Protein AF-0000000084336405 (afdb_homodimer)

Structure (mmCIF, N/CA/C/O backbone):
data_AF-0000000084336405-model_v1
#
loop_
_entity.id
_entity.type
_entity.pdbx_description
1 polymer 'HTH marR-type domain-containing protein'
#
loop_
_atom_site.group_PDB
_atom_site.id
_atom_site.type_symbol
_atom_site.label_atom_id
_atom_site.label_alt_id
_atom_site.label_comp_id
_atom_site.label_asym_id
_atom_site.label_entity_id
_atom_site.label_seq_id
_atom_site.pdbx_PDB_ins_code
_atom_site.Cartn_x
_atom_site.Cartn_y
_atom_site.Cartn_z
_atom_site.occupancy
_atom_site.B_iso_or_equiv
_atom_site.auth_seq_id
_atom_site.auth_comp_id
_atom_site.auth_asym_id
_atom_site.auth_atom_id
_atom_site.pdbx_PDB_model_num
ATOM 1 N N . MET A 1 1 ? 0.542 21.5 -5.684 1 61.62 1 MET A N 1
ATOM 2 C CA . MET A 1 1 ? 0.373 20.094 -5.328 1 61.62 1 MET A CA 1
ATOM 3 C C . MET A 1 1 ? 1.704 19.469 -4.926 1 61.62 1 MET A C 1
ATOM 5 O O . MET A 1 1 ? 2.715 19.656 -5.605 1 61.62 1 MET A O 1
ATOM 9 N N . ASN A 1 2 ? 1.761 18.938 -3.621 1 84.56 2 ASN A N 1
ATOM 10 C CA . ASN A 1 2 ? 2.953 18.219 -3.191 1 84.56 2 ASN A CA 1
ATOM 11 C C . ASN A 1 2 ? 2.889 16.734 -3.592 1 84.56 2 ASN A C 1
ATOM 13 O O . ASN A 1 2 ? 2.117 15.969 -3.02 1 84.56 2 ASN A O 1
ATOM 17 N N . PHE A 1 3 ? 3.676 16.406 -4.645 1 84.88 3 PHE A N 1
ATOM 18 C CA . PHE A 1 3 ? 3.59 15.078 -5.254 1 84.88 3 PHE A CA 1
ATOM 19 C C . PHE A 1 3 ? 3.977 13.992 -4.254 1 84.88 3 PHE A C 1
ATOM 21 O O . PHE A 1 3 ? 3.41 12.898 -4.266 1 84.88 3 PHE A O 1
ATOM 28 N N . GLY A 1 4 ? 4.895 14.352 -3.4 1 87.19 4 GLY A N 1
ATOM 29 C CA . GLY A 1 4 ? 5.281 13.383 -2.389 1 87.19 4 GLY A CA 1
ATOM 30 C C . GLY A 1 4 ? 4.156 13.039 -1.432 1 87.19 4 GLY A C 1
ATOM 31 O O . GLY A 1 4 ? 3.945 11.867 -1.108 1 87.19 4 GLY A O 1
ATOM 32 N N . GLU A 1 5 ? 3.447 14.055 -1.074 1 88.25 5 GLU A N 1
ATOM 33 C CA . GLU A 1 5 ? 2.326 13.883 -0.157 1 88.25 5 GLU A CA 1
ATOM 34 C C . GLU A 1 5 ? 1.171 13.141 -0.828 1 88.25 5 GLU A C 1
ATOM 36 O O . GLU A 1 5 ? 0.612 12.203 -0.257 1 88.25 5 GLU A O 1
ATOM 41 N N . GLU A 1 6 ? 0.83 13.609 -1.986 1 91.38 6 GLU A N 1
ATOM 42 C CA . GLU A 1 6 ? -0.282 13 -2.709 1 91.38 6 GLU A CA 1
ATOM 43 C C . GLU A 1 6 ? 0.016 11.539 -3.055 1 91.38 6 GLU A C 1
ATOM 45 O O . GLU A 1 6 ? -0.859 10.68 -2.949 1 91.38 6 GLU A O 1
ATOM 50 N N . PHE A 1 7 ? 1.244 11.281 -3.5 1 94.12 7 PHE A N 1
ATOM 51 C CA . PHE A 1 7 ? 1.649 9.914 -3.814 1 94.12 7 PHE A CA 1
ATOM 52 C C . PHE A 1 7 ? 1.519 9.016 -2.592 1 94.12 7 PHE A C 1
ATOM 54 O O . PHE A 1 7 ? 0.964 7.918 -2.68 1 94.12 7 PHE A O 1
ATOM 61 N N . SER A 1 8 ? 1.994 9.5 -1.483 1 90.94 8 SER A N 1
ATOM 62 C CA . SER A 1 8 ? 1.918 8.75 -0.232 1 90.94 8 SER A CA 1
ATOM 63 C C . SER A 1 8 ? 0.48 8.359 0.091 1 90.94 8 SER A C 1
ATOM 65 O O . SER A 1 8 ? 0.202 7.199 0.396 1 90.94 8 SER A O 1
ATOM 67 N N . LEU A 1 9 ? -0.406 9.266 -0.051 1 91 9 LEU A N 1
ATOM 68 C CA . LEU A 1 9 ? -1.811 9.047 0.282 1 91 9 LEU A CA 1
ATOM 69 C C . LEU A 1 9 ? -2.465 8.094 -0.709 1 91 9 LEU A C 1
ATOM 71 O O . LEU A 1 9 ? -3.1 7.113 -0.307 1 91 9 LEU A O 1
ATOM 75 N N . GLN A 1 10 ? -2.262 8.305 -1.987 1 94.25 10 GLN A N 1
ATOM 76 C CA . GLN A 1 10 ? -2.98 7.547 -3.008 1 94.25 10 GLN A CA 1
ATOM 77 C C . GLN A 1 10 ? -2.492 6.102 -3.07 1 94.25 10 GLN A C 1
ATOM 79 O O . GLN A 1 10 ? -3.285 5.184 -3.281 1 94.25 10 GLN A O 1
ATOM 84 N N . VAL A 1 11 ? -1.2 5.902 -2.947 1 96 11 VAL A N 1
ATOM 85 C CA . VAL A 1 11 ? -0.667 4.543 -2.977 1 96 11 VAL A CA 1
ATOM 86 C C . VAL A 1 11 ? -1.158 3.77 -1.754 1 96 11 VAL A C 1
ATOM 88 O O . VAL A 1 11 ? -1.533 2.6 -1.861 1 96 11 VAL A O 1
ATOM 91 N N . MET A 1 12 ? -1.139 4.406 -0.608 1 93.06 12 MET A N 1
ATOM 92 C CA . MET A 1 12 ? -1.63 3.779 0.616 1 93.06 12 MET A CA 1
ATOM 93 C C . MET A 1 12 ? -3.104 3.408 0.484 1 93.06 12 MET A C 1
ATOM 95 O O . MET A 1 12 ? -3.492 2.279 0.792 1 93.06 12 MET A O 1
ATOM 99 N N . LEU A 1 13 ? -3.928 4.336 0.041 1 94.12 13 LEU A N 1
ATOM 100 C CA . LEU A 1 13 ? -5.363 4.105 -0.072 1 94.12 13 LEU A CA 1
ATOM 101 C C . LEU A 1 13 ? -5.664 3.027 -1.107 1 94.12 13 LEU A C 1
ATOM 103 O O . LEU A 1 13 ? -6.496 2.148 -0.872 1 94.12 13 LEU A O 1
ATOM 107 N N . ALA A 1 14 ? -4.98 3.074 -2.234 1 95.94 14 ALA A N 1
ATOM 108 C CA . ALA A 1 14 ? -5.184 2.076 -3.281 1 95.94 14 ALA A CA 1
ATOM 109 C C . ALA A 1 14 ? -4.785 0.685 -2.797 1 95.94 14 ALA A C 1
ATOM 111 O O . ALA A 1 14 ? -5.48 -0.297 -3.068 1 95.94 14 ALA A O 1
ATOM 112 N N . ASN A 1 15 ? -3.645 0.673 -2.139 1 94.25 15 ASN A N 1
ATOM 113 C CA . ASN A 1 15 ? -3.207 -0.606 -1.592 1 94.25 15 ASN A CA 1
ATOM 114 C C . ASN A 1 15 ? -4.219 -1.168 -0.599 1 94.25 15 ASN A C 1
ATOM 116 O O . ASN A 1 15 ? -4.574 -2.346 -0.667 1 94.25 15 ASN A O 1
ATOM 120 N N . LYS A 1 16 ? -4.719 -0.366 0.287 1 92.56 16 LYS A N 1
ATOM 121 C CA . LYS A 1 16 ? -5.68 -0.786 1.302 1 92.56 16 LYS A CA 1
ATOM 122 C C . LYS A 1 16 ? -6.98 -1.267 0.663 1 92.56 16 LYS A C 1
ATOM 124 O O . LYS A 1 16 ? -7.469 -2.352 0.98 1 92.56 16 LYS A O 1
ATOM 129 N N . SER A 1 17 ? -7.531 -0.472 -0.207 1 94 17 SER A N 1
ATOM 130 C CA . SER A 1 17 ? -8.805 -0.828 -0.831 1 94 17 SER A CA 1
ATOM 131 C C . SER A 1 17 ? -8.656 -2.07 -1.704 1 94 17 SER A C 1
ATOM 133 O O . SER A 1 17 ? -9.578 -2.887 -1.784 1 94 17 SER A O 1
ATOM 135 N N . TYR A 1 18 ? -7.543 -2.193 -2.4 1 92.94 18 TYR A N 1
ATOM 136 C CA . TYR A 1 18 ? -7.305 -3.375 -3.221 1 92.94 18 TYR A CA 1
ATOM 137 C C . TYR A 1 18 ? -7.227 -4.629 -2.359 1 92.94 18 TYR A C 1
ATOM 139 O O . TYR A 1 18 ? -7.773 -5.672 -2.719 1 92.94 18 TYR A O 1
ATOM 147 N N . HIS A 1 19 ? -6.539 -4.566 -1.252 1 88.38 19 HIS A N 1
ATOM 148 C CA . HIS A 1 19 ? -6.441 -5.699 -0.343 1 88.38 19 HIS A CA 1
ATOM 149 C C . HIS A 1 19 ? -7.816 -6.113 0.175 1 88.38 19 HIS A C 1
ATOM 151 O O . HIS A 1 19 ? -8.125 -7.305 0.244 1 88.38 19 HIS A O 1
ATOM 157 N N . GLN A 1 20 ? -8.602 -5.168 0.541 1 88.75 20 GLN A N 1
ATOM 158 C CA . GLN A 1 20 ? -9.961 -5.457 0.994 1 88.75 20 GLN A CA 1
ATOM 159 C C . GLN A 1 20 ? -10.773 -6.129 -0.107 1 88.75 20 GLN A C 1
ATOM 161 O O . GLN A 1 20 ? -11.539 -7.062 0.159 1 88.75 20 GLN A O 1
ATOM 166 N N . TYR A 1 21 ? -10.586 -5.629 -1.284 1 90.06 21 TYR A N 1
ATOM 167 C CA . TYR A 1 21 ? -11.234 -6.191 -2.459 1 90.06 21 TYR A CA 1
ATOM 168 C C . TYR A 1 21 ? -10.836 -7.648 -2.662 1 90.06 21 TYR A C 1
ATOM 170 O O . TYR A 1 21 ? -11.695 -8.516 -2.855 1 90.06 21 TYR A O 1
ATOM 178 N N . LEU A 1 22 ? -9.547 -7.906 -2.539 1 86.31 22 LEU A N 1
ATOM 179 C CA . LEU A 1 22 ? -9.055 -9.266 -2.727 1 86.31 22 LEU A CA 1
ATOM 180 C C . LEU A 1 22 ? -9.539 -10.18 -1.605 1 86.31 22 LEU A C 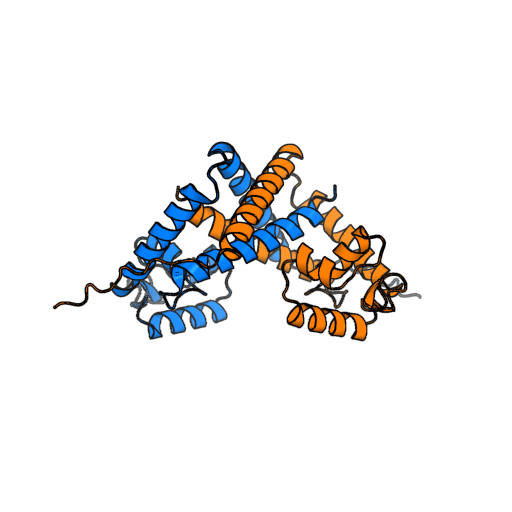1
ATOM 182 O O . LEU A 1 22 ? -9.898 -11.336 -1.852 1 86.31 22 LEU A O 1
ATOM 186 N N . TYR A 1 23 ? -9.508 -9.656 -0.46 1 82.19 23 TYR A N 1
ATOM 187 C CA . TYR A 1 23 ? -9.953 -10.422 0.693 1 82.19 23 TYR A CA 1
ATOM 188 C C . TYR A 1 23 ? -11.414 -10.836 0.539 1 82.19 23 TYR A C 1
ATOM 190 O O . TYR A 1 23 ? -11.789 -11.961 0.888 1 82.19 23 TYR A O 1
ATOM 198 N N . LYS A 1 24 ? -12.227 -10 0.092 1 81.38 24 LYS A N 1
ATOM 199 C CA . LYS A 1 24 ? -13.641 -10.289 -0.113 1 81.38 24 LYS A CA 1
ATOM 200 C C . LYS A 1 24 ? -13.836 -11.367 -1.171 1 81.38 24 LYS A C 1
ATOM 202 O O . LYS A 1 24 ? -14.664 -12.266 -1.004 1 81.38 24 LYS A O 1
ATOM 207 N N . PHE A 1 25 ? -13.07 -11.312 -2.164 1 77.06 25 PHE A N 1
ATOM 208 C CA . PHE A 1 25 ? -13.273 -12.211 -3.297 1 77.06 25 PHE A CA 1
ATOM 209 C C . PHE A 1 25 ? -12.562 -13.539 -3.07 1 77.06 25 PHE A C 1
ATOM 211 O O . PHE A 1 25 ? -12.977 -14.57 -3.607 1 77.06 25 PHE A O 1
ATOM 218 N N . LEU A 1 26 ? -11.438 -13.508 -2.193 1 74.94 26 LEU A N 1
ATOM 219 C CA . LEU A 1 26 ? -10.68 -14.734 -1.944 1 74.94 26 LEU A CA 1
ATOM 220 C C . LEU A 1 26 ? -11.125 -15.391 -0.644 1 74.94 26 LEU A C 1
ATOM 222 O O . LEU A 1 26 ? -10.547 -16.406 -0.225 1 74.94 26 LEU A O 1
ATOM 226 N N . GLU A 1 27 ? -11.992 -14.789 0.04 1 66.44 27 GLU A N 1
ATOM 227 C CA . GLU A 1 27 ? -12.445 -15.273 1.342 1 66.44 27 GLU A CA 1
ATOM 228 C C . GLU A 1 27 ? -12.539 -16.797 1.362 1 66.44 27 GLU A C 1
ATOM 230 O O . GLU A 1 27 ? -12.219 -17.438 2.369 1 66.44 27 GLU A O 1
ATOM 235 N N . GLN A 1 28 ? -12.773 -17.328 0.352 1 61.53 28 GLN A N 1
ATOM 236 C CA . GLN A 1 28 ? -12.938 -18.766 0.374 1 61.53 28 GLN A CA 1
ATOM 237 C C . GLN A 1 28 ? -11.594 -19.484 0.318 1 61.53 28 GLN A C 1
ATOM 239 O O . GLN A 1 28 ? -11.508 -20.688 0.552 1 61.53 28 GLN A O 1
ATOM 244 N N . ILE A 1 29 ? -10.57 -18.656 0.138 1 64.19 29 ILE A N 1
ATOM 245 C CA . ILE A 1 29 ? -9.25 -19.25 0.008 1 64.19 29 ILE A CA 1
ATOM 246 C C . ILE A 1 29 ? -8.352 -18.75 1.139 1 64.19 29 ILE A C 1
ATOM 248 O O . ILE A 1 29 ? -8.219 -17.547 1.351 1 64.19 29 ILE A O 1
ATOM 252 N N . ASP A 1 30 ? -8.102 -19.547 2.033 1 66.94 30 ASP A N 1
ATOM 253 C CA . ASP A 1 30 ? -7.363 -19.25 3.254 1 66.94 30 ASP A CA 1
ATOM 254 C C . ASP A 1 30 ? -5.93 -18.828 2.936 1 66.94 30 ASP A C 1
ATOM 256 O O . ASP A 1 30 ? -4.977 -19.484 3.361 1 66.94 30 ASP A O 1
ATOM 260 N N . VAL A 1 31 ? -5.66 -18.078 1.959 1 70.44 31 VAL A N 1
ATOM 261 C CA . VAL A 1 31 ? -4.301 -17.656 1.633 1 70.44 31 VAL A CA 1
ATOM 262 C C . VAL A 1 31 ? -4.273 -16.156 1.386 1 70.44 31 VAL A C 1
ATOM 264 O O . VAL A 1 31 ? -3.342 -15.633 0.763 1 70.44 31 VAL A O 1
ATOM 267 N N . GLN A 1 32 ? -5.141 -15.414 1.986 1 66.31 32 GLN A N 1
ATOM 268 C CA . GLN A 1 32 ? -5.332 -14.023 1.575 1 66.31 32 GLN A CA 1
ATOM 269 C C . GLN A 1 32 ? -4.125 -13.172 1.951 1 66.31 32 GLN A C 1
ATOM 271 O O . GLN A 1 32 ? -3.762 -12.242 1.222 1 66.31 32 GLN A O 1
ATOM 276 N N . HIS A 1 33 ? -3.344 -13.469 2.918 1 74.5 33 HIS A N 1
ATOM 277 C CA . HIS A 1 33 ? -2.264 -12.594 3.359 1 74.5 33 HIS A CA 1
ATOM 278 C C . HIS A 1 33 ? -0.983 -12.859 2.574 1 74.5 33 HIS A C 1
ATOM 280 O O . HIS A 1 33 ? -0.141 -11.969 2.434 1 74.5 33 HIS A O 1
ATOM 286 N N . HIS A 1 34 ? -0.953 -14 1.816 1 83.81 34 HIS A N 1
ATOM 287 C CA . HIS A 1 34 ? 0.314 -14.32 1.168 1 83.81 34 HIS A CA 1
ATOM 288 C C . HIS A 1 34 ? 0.091 -14.875 -0.234 1 83.81 34 HIS A C 1
ATOM 290 O O . HIS A 1 34 ? 0.876 -15.695 -0.713 1 83.81 34 HIS A O 1
ATOM 296 N N . TYR A 1 35 ? -0.93 -14.328 -0.816 1 86.62 35 TYR A N 1
ATOM 297 C CA . TYR A 1 35 ? -1.274 -14.828 -2.143 1 86.62 35 TYR A CA 1
ATOM 298 C C . TYR A 1 35 ? -0.209 -14.445 -3.162 1 86.62 35 TYR A C 1
ATOM 300 O O . TYR A 1 35 ? -0.061 -15.102 -4.195 1 86.62 35 TYR A O 1
ATOM 308 N N . GLN A 1 36 ? 0.525 -13.445 -2.893 1 89.44 36 GLN A N 1
ATOM 309 C CA . GLN A 1 36 ? 1.541 -12.969 -3.824 1 89.44 36 GLN A CA 1
ATOM 310 C C . GLN A 1 36 ? 2.623 -14.023 -4.047 1 89.44 36 GLN A C 1
ATOM 312 O O . GLN A 1 36 ? 3.178 -14.125 -5.145 1 89.44 36 GLN A O 1
ATOM 317 N N . ILE A 1 37 ? 2.863 -14.797 -3.008 1 92.19 37 ILE A N 1
ATOM 318 C CA . ILE A 1 37 ? 3.863 -15.852 -3.123 1 92.19 37 ILE A CA 1
ATOM 319 C C . ILE A 1 37 ? 3.402 -16.891 -4.148 1 92.19 37 ILE A C 1
ATOM 321 O O . ILE A 1 37 ? 4.184 -17.312 -5.004 1 92.19 37 ILE A O 1
ATOM 325 N N . ILE A 1 38 ? 2.158 -17.219 -4.047 1 91.44 38 ILE A N 1
ATOM 326 C CA . ILE A 1 38 ? 1.584 -18.203 -4.953 1 91.44 38 ILE A CA 1
ATOM 327 C C . ILE A 1 38 ? 1.603 -17.672 -6.383 1 91.44 38 ILE A C 1
ATOM 329 O O . ILE A 1 38 ? 1.969 -18.375 -7.316 1 91.44 38 ILE A O 1
ATOM 333 N N . LEU A 1 39 ? 1.257 -16.453 -6.531 1 90.12 39 LEU A N 1
ATOM 334 C CA . LEU A 1 39 ? 1.27 -15.82 -7.844 1 90.12 39 LEU A CA 1
ATOM 335 C C . LEU A 1 39 ? 2.682 -15.789 -8.422 1 90.12 39 LEU A C 1
ATOM 337 O O . LEU A 1 39 ? 2.885 -16.109 -9.594 1 90.12 39 LEU A O 1
ATOM 341 N N . LEU A 1 40 ? 3.609 -15.453 -7.641 1 91.69 40 LEU A N 1
ATOM 342 C CA . LEU A 1 40 ? 4.992 -15.367 -8.094 1 91.69 40 LEU A CA 1
ATOM 343 C C . LEU A 1 40 ? 5.52 -16.734 -8.5 1 91.69 40 LEU A C 1
ATOM 345 O O . LEU A 1 40 ? 6.188 -16.875 -9.531 1 91.69 40 LEU A O 1
ATOM 349 N N . LEU A 1 41 ? 5.203 -17.703 -7.727 1 94.06 41 LEU A N 1
ATOM 350 C CA . LEU A 1 41 ? 5.602 -19.062 -8.07 1 94.06 41 LEU A CA 1
ATOM 351 C C . LEU A 1 41 ? 5.016 -19.484 -9.414 1 94.06 41 LEU A C 1
ATOM 353 O O . LEU A 1 41 ? 5.699 -20.125 -10.219 1 94.06 41 LEU A O 1
ATOM 357 N N . THR A 1 42 ? 3.762 -19.125 -9.578 1 92.31 42 THR A N 1
ATOM 358 C CA . THR A 1 42 ? 3.111 -19.453 -10.844 1 92.31 42 THR A CA 1
ATOM 359 C C . THR A 1 42 ? 3.871 -18.828 -12.016 1 92.31 42 THR A C 1
ATOM 361 O O . THR A 1 42 ? 4.027 -19.469 -13.062 1 92.31 42 THR A O 1
ATOM 364 N N . ARG A 1 43 ? 4.41 -17.672 -11.852 1 88.62 43 ARG A N 1
ATOM 365 C CA . ARG A 1 43 ? 5.172 -16.984 -12.883 1 88.62 43 ARG A CA 1
ATOM 366 C C . ARG A 1 43 ? 6.496 -17.688 -13.156 1 88.62 43 ARG A C 1
ATOM 368 O O . ARG A 1 43 ? 7.039 -17.594 -14.258 1 88.62 43 ARG A O 1
ATOM 375 N N . PHE A 1 44 ? 6.957 -18.359 -12.172 1 91.56 44 PHE A N 1
ATOM 376 C CA . PHE A 1 44 ? 8.227 -19.062 -12.297 1 91.56 44 PHE A CA 1
ATOM 377 C C . PHE A 1 44 ? 8.008 -20.562 -12.516 1 91.56 44 PHE A C 1
ATOM 379 O O . PHE A 1 44 ? 8.75 -21.391 -11.992 1 91.56 44 PHE A O 1
ATOM 386 N N . ASN A 1 45 ? 6.926 -20.844 -13.148 1 91.81 45 ASN A N 1
ATOM 387 C CA . ASN A 1 45 ? 6.598 -22.203 -13.539 1 91.81 45 ASN A CA 1
ATOM 388 C C . ASN A 1 45 ? 6.418 -23.109 -12.32 1 91.81 45 ASN A C 1
ATOM 390 O O . ASN A 1 45 ? 6.84 -24.266 -12.336 1 91.81 45 ASN A O 1
ATOM 394 N N . GLY A 1 46 ? 6.027 -22.578 -11.281 1 94 46 GLY A N 1
ATOM 395 C CA . GLY A 1 46 ? 5.582 -23.344 -10.125 1 94 46 GLY A CA 1
ATOM 396 C C . GLY A 1 46 ? 6.684 -23.594 -9.117 1 94 46 GLY A C 1
ATOM 397 O O . GLY A 1 46 ? 6.477 -24.297 -8.125 1 94 46 GLY A O 1
ATOM 398 N N . LYS A 1 47 ? 7.867 -23.094 -9.344 1 93.56 47 LYS A N 1
ATOM 399 C CA . LYS A 1 47 ? 8.969 -23.344 -8.414 1 93.56 47 LYS A CA 1
ATOM 400 C C . LYS A 1 47 ? 9.922 -22.156 -8.359 1 93.56 47 LYS A C 1
ATOM 402 O O . LYS A 1 47 ? 10.18 -21.516 -9.375 1 93.56 47 LYS A O 1
ATOM 407 N N . ALA A 1 48 ? 10.359 -21.828 -7.156 1 94.31 48 ALA A N 1
ATOM 408 C CA . ALA A 1 48 ? 11.352 -20.766 -6.957 1 94.31 48 ALA A CA 1
ATOM 409 C C . ALA A 1 48 ? 12.109 -20.969 -5.645 1 94.31 48 ALA A C 1
ATOM 411 O O . ALA A 1 48 ? 11.625 -21.656 -4.742 1 94.31 48 ALA A O 1
ATOM 412 N N . THR A 1 49 ? 13.266 -20.406 -5.574 1 93.06 49 THR A N 1
ATOM 413 C CA . THR A 1 49 ? 14.008 -20.422 -4.32 1 93.06 49 THR A CA 1
ATOM 414 C C . THR A 1 49 ? 13.461 -19.375 -3.357 1 93.06 49 THR A C 1
ATOM 416 O O . THR A 1 49 ? 12.812 -18.406 -3.779 1 93.06 49 THR A O 1
ATOM 419 N N . GLN A 1 50 ? 13.672 -19.609 -2.113 1 93.44 50 GLN A N 1
ATOM 420 C CA . GLN A 1 50 ? 13.297 -18.609 -1.121 1 93.44 50 GLN A CA 1
ATOM 421 C C . GLN A 1 50 ? 13.961 -17.266 -1.406 1 93.44 50 GLN A C 1
ATOM 423 O O . GLN A 1 50 ? 13.352 -16.219 -1.229 1 93.44 50 GLN A O 1
ATOM 428 N N . LYS A 1 51 ? 15.164 -17.297 -1.899 1 92.75 51 LYS A N 1
ATOM 429 C CA . LYS A 1 51 ? 15.898 -16.078 -2.227 1 92.75 51 LYS A CA 1
ATOM 430 C C . LYS A 1 51 ? 15.188 -15.273 -3.314 1 92.75 51 LYS A C 1
ATOM 432 O O . LYS A 1 51 ? 15.031 -14.055 -3.191 1 92.75 51 LYS A O 1
ATOM 437 N N . MET A 1 52 ? 14.781 -15.93 -4.293 1 93 52 MET A N 1
ATOM 438 C CA . MET A 1 52 ? 14.07 -15.281 -5.391 1 93 52 MET A CA 1
ATOM 439 C C . MET A 1 52 ? 12.766 -14.656 -4.902 1 93 52 MET A C 1
ATOM 441 O O . MET A 1 52 ? 12.406 -13.555 -5.32 1 93 52 MET A O 1
ATOM 445 N N . LEU A 1 53 ? 12.062 -15.383 -4.055 1 94.69 53 LEU A N 1
ATOM 446 C CA . LEU A 1 53 ? 10.812 -14.875 -3.5 1 94.69 53 LEU A CA 1
ATOM 447 C C . LEU A 1 53 ? 11.062 -13.625 -2.662 1 94.69 53 LEU A C 1
ATOM 449 O O . LEU A 1 53 ? 10.352 -12.625 -2.795 1 94.69 53 LEU A O 1
ATOM 453 N N . CYS A 1 54 ? 12.109 -13.664 -1.861 1 94.12 54 CYS A N 1
ATOM 454 C CA . CYS A 1 54 ? 12.484 -12.531 -1.028 1 94.12 54 CYS A CA 1
ATOM 455 C C . CYS A 1 54 ? 12.789 -11.305 -1.884 1 94.12 54 CYS A C 1
ATOM 457 O O . CYS A 1 54 ? 12.273 -10.219 -1.625 1 94.12 54 CYS A O 1
ATOM 459 N N . GLU A 1 55 ? 13.555 -11.477 -2.918 1 91.44 55 GLU A N 1
ATOM 460 C CA . GLU A 1 55 ? 14.016 -10.383 -3.77 1 91.44 55 GLU A CA 1
ATOM 461 C C . GLU A 1 55 ? 12.852 -9.75 -4.535 1 91.44 55 GLU A C 1
ATOM 463 O O . GLU A 1 55 ? 12.789 -8.531 -4.672 1 91.44 55 GLU A O 1
ATOM 468 N N . ASN A 1 56 ? 11.938 -10.586 -4.996 1 91.44 56 ASN A N 1
ATOM 469 C CA . ASN A 1 56 ? 10.852 -10.094 -5.84 1 91.44 56 ASN A CA 1
ATOM 470 C C . ASN A 1 56 ? 9.75 -9.438 -5.008 1 91.44 56 ASN A C 1
ATOM 472 O O . ASN A 1 56 ? 9.031 -8.57 -5.5 1 91.44 56 ASN A O 1
ATOM 476 N N . LEU A 1 57 ? 9.609 -9.82 -3.748 1 92.44 57 LEU A N 1
ATOM 477 C CA . LEU A 1 57 ? 8.516 -9.305 -2.93 1 92.44 57 LEU A CA 1
ATOM 478 C C . LEU A 1 57 ? 9.031 -8.375 -1.84 1 92.44 57 LEU A C 1
ATOM 480 O O . LEU A 1 57 ? 8.25 -7.836 -1.056 1 92.44 57 LEU A O 1
ATOM 484 N N . SER A 1 58 ? 10.359 -8.18 -1.81 1 90.31 58 SER A N 1
ATOM 485 C CA . SER A 1 58 ? 11 -7.34 -0.809 1 90.31 58 SER A CA 1
ATOM 486 C C . SER A 1 58 ? 10.609 -7.754 0.604 1 90.31 58 SER A C 1
ATOM 488 O O . SER A 1 58 ? 10.195 -6.922 1.41 1 90.31 58 SER A O 1
ATOM 490 N N . ILE A 1 59 ? 10.727 -9.023 0.87 1 91.44 59 ILE A N 1
ATOM 491 C CA . ILE A 1 59 ? 10.469 -9.602 2.186 1 91.44 59 ILE A CA 1
ATOM 492 C C . ILE A 1 59 ? 11.766 -10.156 2.766 1 91.44 59 ILE A C 1
ATOM 494 O O . ILE A 1 59 ? 12.555 -10.789 2.053 1 91.44 59 ILE A O 1
ATOM 498 N N . GLU A 1 60 ? 11.969 -9.914 3.961 1 91.38 60 GLU A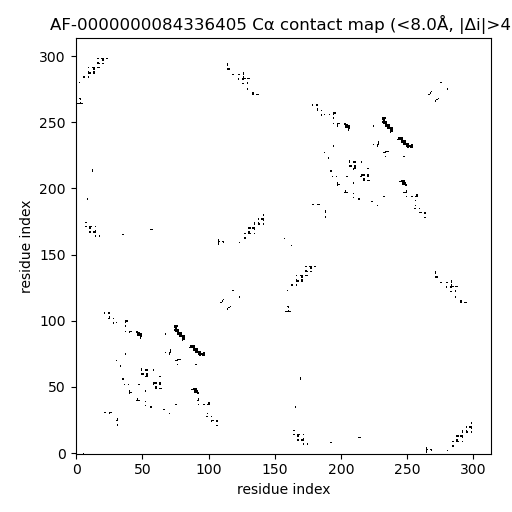 N 1
ATOM 499 C CA . GLU A 1 60 ? 13.148 -10.414 4.656 1 91.38 60 GLU A CA 1
ATOM 500 C C . GLU A 1 60 ? 13.125 -11.938 4.77 1 91.38 60 GLU A C 1
ATOM 502 O O . GLU A 1 60 ? 12.055 -12.531 4.938 1 91.38 60 GLU A O 1
ATOM 507 N N . LYS A 1 61 ? 14.273 -12.523 4.816 1 92.94 61 LYS A N 1
ATOM 508 C CA . LYS A 1 61 ? 14.438 -13.977 4.758 1 92.94 61 LYS A CA 1
ATOM 509 C C . LYS A 1 61 ? 13.68 -14.664 5.895 1 92.94 61 LYS A C 1
ATOM 511 O O . LYS A 1 61 ? 12.969 -15.641 5.672 1 92.94 61 LYS A O 1
ATOM 516 N N . SER A 1 62 ? 13.891 -14.133 7.094 1 92.56 62 SER A N 1
ATOM 517 C CA . SER A 1 62 ? 13.258 -14.758 8.25 1 92.56 62 SER A CA 1
ATOM 518 C C . SER A 1 62 ? 11.734 -14.703 8.133 1 92.56 62 SER A C 1
ATOM 520 O O . SER A 1 62 ? 11.047 -15.688 8.422 1 92.56 62 SER A O 1
ATOM 522 N N . ASN A 1 63 ? 11.172 -13.633 7.711 1 93.56 63 ASN A N 1
ATOM 523 C CA . ASN A 1 63 ? 9.734 -13.477 7.512 1 93.56 63 ASN A CA 1
ATOM 524 C C . ASN A 1 63 ? 9.227 -14.375 6.391 1 93.56 63 ASN A C 1
ATOM 526 O O . ASN A 1 63 ? 8.156 -14.977 6.508 1 93.56 63 ASN A O 1
ATOM 530 N N . MET A 1 64 ? 10.031 -14.438 5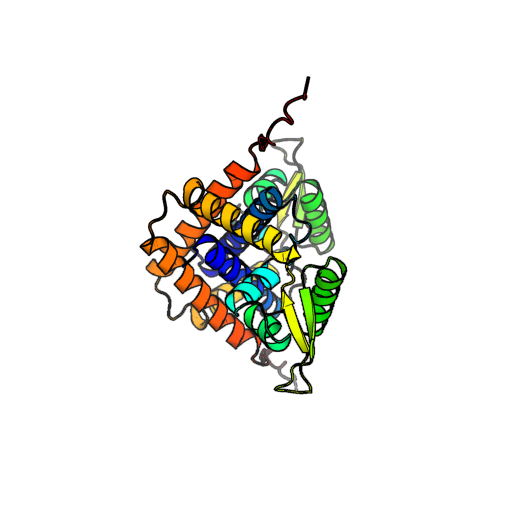.383 1 94.75 64 MET A N 1
ATOM 531 C CA . MET A 1 64 ? 9.664 -15.281 4.246 1 94.75 64 MET A CA 1
ATOM 532 C C . MET A 1 64 ? 9.555 -16.734 4.672 1 94.75 64 MET A C 1
ATOM 534 O O . MET A 1 64 ? 8.609 -17.438 4.289 1 94.75 64 MET A O 1
ATOM 538 N N . ALA A 1 65 ? 10.539 -17.203 5.484 1 94.75 65 ALA A N 1
ATOM 539 C CA . ALA A 1 65 ? 10.516 -18.578 5.965 1 94.75 65 ALA A CA 1
ATOM 540 C C . ALA A 1 65 ? 9.227 -18.875 6.719 1 94.75 65 ALA A C 1
ATOM 542 O O . ALA A 1 65 ? 8.609 -19.922 6.516 1 94.75 65 ALA A O 1
ATOM 543 N N . ALA A 1 66 ? 8.844 -17.922 7.523 1 94.75 66 ALA A N 1
ATOM 544 C CA . ALA A 1 66 ? 7.621 -18.078 8.305 1 94.75 66 ALA A CA 1
ATOM 545 C C . ALA A 1 66 ? 6.398 -18.156 7.391 1 94.75 66 ALA A C 1
ATOM 547 O O . ALA A 1 66 ? 5.484 -18.938 7.637 1 94.75 66 ALA A O 1
ATOM 548 N N . ILE A 1 67 ? 6.395 -17.359 6.422 1 94.31 67 ILE A N 1
ATOM 549 C CA . ILE A 1 67 ? 5.281 -17.328 5.48 1 94.31 67 ILE A CA 1
ATOM 550 C C . ILE A 1 67 ? 5.211 -18.641 4.707 1 94.31 67 ILE A C 1
ATOM 552 O O . ILE A 1 67 ? 4.137 -19.234 4.559 1 94.31 67 ILE A O 1
ATOM 556 N N . ILE A 1 68 ? 6.355 -19.109 4.258 1 94.56 68 ILE A N 1
ATOM 557 C CA . ILE A 1 68 ? 6.41 -20.359 3.516 1 94.56 68 ILE A CA 1
ATOM 558 C C . ILE A 1 68 ? 5.969 -21.516 4.418 1 94.56 68 ILE A C 1
ATOM 560 O O . ILE A 1 68 ? 5.234 -22.406 3.984 1 94.56 68 ILE A O 1
ATOM 564 N N . ASP A 1 69 ? 6.43 -21.5 5.688 1 94.94 69 ASP A N 1
ATOM 565 C CA . ASP A 1 69 ? 6 -22.5 6.656 1 94.94 69 ASP A CA 1
ATOM 566 C C . ASP A 1 69 ? 4.48 -22.547 6.773 1 94.94 69 ASP A C 1
ATOM 568 O O . ASP A 1 69 ? 3.879 -23.625 6.781 1 94.94 69 ASP A O 1
ATOM 572 N N . ALA A 1 70 ? 3.875 -21.406 6.777 1 93.62 70 ALA A N 1
ATOM 573 C CA . ALA A 1 70 ? 2.424 -21.297 6.914 1 93.62 70 ALA A CA 1
ATOM 574 C C . ALA A 1 70 ? 1.717 -21.844 5.676 1 93.62 70 ALA A C 1
ATOM 576 O O . ALA A 1 70 ? 0.724 -22.562 5.789 1 93.62 70 ALA A O 1
ATOM 577 N N . LEU A 1 71 ? 2.209 -21.547 4.512 1 93.69 71 LEU A N 1
ATOM 578 C CA . LEU A 1 71 ? 1.619 -22 3.262 1 93.69 71 LEU A CA 1
ATOM 579 C C . LEU A 1 71 ? 1.792 -23.516 3.104 1 93.69 71 LEU A C 1
ATOM 581 O O . LEU A 1 71 ? 0.912 -24.188 2.566 1 93.69 71 LEU A O 1
ATOM 585 N N . GLU A 1 72 ? 2.938 -23.969 3.553 1 94.88 72 GLU A N 1
ATOM 586 C CA . GLU A 1 72 ? 3.199 -25.391 3.518 1 94.88 72 GLU A CA 1
ATOM 587 C C . GLU A 1 72 ? 2.266 -26.156 4.461 1 94.88 72 GLU A C 1
ATOM 589 O O . GLU A 1 72 ? 1.727 -27.203 4.102 1 94.88 72 GLU A O 1
ATOM 594 N N . ALA A 1 73 ? 2.111 -25.609 5.629 1 94.31 73 ALA A N 1
ATOM 595 C CA . ALA A 1 73 ? 1.205 -26.203 6.609 1 94.31 73 ALA A CA 1
ATOM 596 C C . ALA A 1 73 ? -0.218 -26.281 6.062 1 94.31 73 ALA A C 1
ATOM 598 O O . ALA A 1 73 ? -0.953 -27.234 6.359 1 94.31 73 ALA A O 1
ATOM 599 N N . LYS A 1 74 ? -0.586 -25.344 5.195 1 92 74 LYS A N 1
ATOM 600 C CA . LYS A 1 74 ? -1.925 -25.297 4.613 1 92 74 LYS A CA 1
ATOM 601 C C . LYS A 1 74 ? -1.998 -26.125 3.334 1 92 74 LYS A C 1
ATOM 603 O O . LYS A 1 74 ? -3.072 -26.281 2.75 1 92 74 LYS A O 1
ATOM 608 N N . GLY A 1 75 ? -0.831 -26.594 2.834 1 93.62 75 GLY A N 1
ATOM 609 C CA . GLY A 1 75 ? -0.781 -27.547 1.732 1 93.62 75 GLY A CA 1
ATOM 610 C C . GLY A 1 75 ? -0.688 -26.875 0.374 1 93.62 75 GLY A C 1
ATOM 611 O O . GLY A 1 75 ? -0.892 -27.516 -0.657 1 93.62 75 GLY A O 1
ATOM 612 N N . TYR A 1 76 ? -0.366 -25.562 0.335 1 93.88 76 TYR A N 1
ATOM 613 C CA . TYR A 1 76 ? -0.346 -24.844 -0.932 1 93.88 76 TYR A CA 1
ATOM 614 C C . TYR A 1 76 ? 1.021 -24.938 -1.597 1 93.88 76 TYR A C 1
ATOM 616 O O . TYR A 1 76 ? 1.14 -24.781 -2.814 1 93.88 76 TYR A O 1
ATOM 624 N N . VAL A 1 77 ? 2.045 -25.156 -0.745 1 95.88 77 VAL A N 1
ATOM 625 C CA . VAL A 1 77 ? 3.398 -25.297 -1.275 1 95.88 77 VAL A CA 1
ATOM 626 C C . VAL A 1 77 ? 4.125 -26.438 -0.562 1 95.88 77 VAL A C 1
ATOM 628 O O . VAL A 1 77 ? 3.668 -26.906 0.479 1 95.88 77 VAL A O 1
ATOM 631 N N . THR A 1 78 ? 5.188 -26.906 -1.146 1 96 78 THR A N 1
ATOM 632 C CA . THR A 1 78 ? 6.129 -27.844 -0.542 1 96 78 THR A CA 1
ATOM 633 C C . THR A 1 78 ? 7.566 -27.438 -0.842 1 96 78 THR A C 1
ATOM 635 O O . THR A 1 78 ? 7.812 -26.594 -1.702 1 96 78 THR A O 1
ATOM 638 N N . ARG A 1 79 ? 8.43 -27.938 -0.014 1 94 79 ARG A N 1
ATOM 639 C CA . ARG A 1 79 ? 9.844 -27.672 -0.236 1 94 79 ARG A CA 1
ATOM 640 C C . ARG A 1 79 ? 10.539 -28.891 -0.837 1 94 79 ARG A C 1
ATOM 642 O O . ARG A 1 79 ? 10.266 -30.031 -0.441 1 94 79 ARG A O 1
ATOM 649 N N . GLU A 1 80 ? 11.258 -28.641 -1.838 1 89.94 80 GLU A N 1
ATOM 650 C CA . GLU A 1 80 ? 12.031 -29.703 -2.473 1 89.94 80 GLU A CA 1
ATOM 651 C C . GLU A 1 80 ? 13.516 -29.359 -2.502 1 89.94 80 GLU A C 1
ATOM 653 O O . GLU A 1 80 ? 13.891 -28.188 -2.486 1 89.94 80 GLU A O 1
ATOM 658 N N . VAL A 1 81 ? 14.328 -30.438 -2.391 1 79.75 81 VAL A N 1
ATOM 659 C CA . VAL A 1 81 ? 15.773 -30.25 -2.482 1 79.75 81 VAL A CA 1
ATOM 660 C C . VAL A 1 81 ? 16.141 -29.797 -3.889 1 79.75 81 VAL A C 1
ATOM 662 O O . VAL A 1 81 ? 15.586 -30.281 -4.875 1 79.75 81 VAL A O 1
ATOM 665 N N . ASN A 1 82 ? 16.797 -28.641 -3.943 1 67.12 82 ASN A N 1
ATOM 666 C CA . ASN A 1 82 ? 17.297 -28.156 -5.227 1 67.12 82 ASN A CA 1
ATOM 667 C C . ASN A 1 82 ? 18.5 -28.984 -5.695 1 67.12 82 ASN A C 1
ATOM 669 O O . ASN A 1 82 ? 19.578 -28.891 -5.113 1 67.12 82 ASN A O 1
ATOM 673 N N . TYR A 1 83 ? 18.312 -29.859 -6.578 1 66.44 83 TYR A N 1
ATOM 674 C CA . TYR A 1 83 ? 19.375 -30.75 -7.016 1 66.44 83 TYR A CA 1
ATOM 675 C C . TYR A 1 83 ? 20.484 -29.969 -7.707 1 66.44 83 TYR A C 1
ATOM 677 O O . TYR A 1 83 ? 21.641 -30.391 -7.703 1 66.44 83 TYR A O 1
ATOM 685 N N . LYS A 1 84 ? 20.094 -28.906 -8.266 1 65.38 84 LYS A N 1
ATOM 686 C CA . LYS A 1 84 ? 21.109 -28.094 -8.93 1 65.38 84 LYS A CA 1
ATOM 687 C C . LYS A 1 84 ? 21.938 -27.312 -7.906 1 65.38 84 LYS A C 1
ATOM 689 O O . LYS A 1 84 ? 23.078 -26.922 -8.188 1 65.38 84 LYS A O 1
ATOM 694 N N . ASP A 1 85 ? 21.453 -26.906 -6.934 1 61.03 85 ASP A N 1
ATOM 695 C CA . ASP A 1 85 ? 22.125 -26.266 -5.809 1 61.03 85 ASP A CA 1
ATOM 696 C C . ASP A 1 85 ? 21.734 -26.922 -4.488 1 61.03 85 ASP A C 1
ATOM 698 O O . ASP A 1 85 ? 20.703 -26.594 -3.908 1 61.03 85 ASP A O 1
ATOM 702 N N . ARG A 1 86 ? 22.516 -27.938 -4.148 1 57.31 86 ARG A N 1
ATOM 703 C CA . ARG A 1 86 ? 22.219 -28.797 -3 1 57.31 86 ARG A CA 1
ATOM 704 C C . ARG A 1 86 ? 21.875 -27.969 -1.771 1 57.31 86 ARG A C 1
ATOM 706 O O . ARG A 1 86 ? 21.297 -28.484 -0.81 1 57.31 86 ARG A O 1
ATOM 713 N N . ARG A 1 87 ? 22.312 -26.75 -1.798 1 55.75 87 ARG A N 1
ATOM 714 C CA . ARG A 1 87 ? 22.125 -25.938 -0.601 1 55.75 87 ARG A CA 1
ATOM 715 C C . ARG A 1 87 ? 20.812 -25.172 -0.668 1 55.75 87 ARG A C 1
ATOM 717 O O . ARG A 1 87 ? 20.344 -24.609 0.338 1 55.75 87 ARG A O 1
ATOM 724 N N . GLY A 1 88 ? 20.125 -25.25 -1.801 1 68.25 88 GLY A N 1
ATOM 725 C CA . GLY A 1 88 ? 18.953 -24.391 -1.836 1 68.25 88 GLY A CA 1
ATOM 726 C C . GLY A 1 88 ? 17.656 -25.156 -1.872 1 68.25 88 GLY A C 1
ATOM 727 O O . GLY A 1 88 ? 17.625 -26.312 -2.307 1 68.25 88 GLY A O 1
ATOM 728 N N . LYS A 1 89 ? 16.734 -24.875 -0.988 1 85.38 89 LYS A N 1
ATOM 729 C CA . LYS A 1 89 ? 15.406 -25.453 -1.047 1 85.38 89 LYS A CA 1
ATOM 730 C C . LYS A 1 89 ? 14.508 -24.703 -2.02 1 85.38 89 LYS A C 1
ATOM 732 O O . LYS A 1 89 ? 14.633 -23.484 -2.162 1 85.38 89 LYS A O 1
ATOM 737 N N . LEU A 1 90 ? 13.891 -25.531 -2.885 1 92.88 90 LEU A N 1
ATOM 738 C CA . LEU A 1 90 ? 12.906 -24.969 -3.799 1 92.88 90 LEU A CA 1
ATOM 739 C C . LEU A 1 90 ? 11.516 -25 -3.18 1 92.88 90 LEU A C 1
ATOM 741 O O . LEU A 1 90 ? 11.117 -26 -2.57 1 92.88 90 LEU A O 1
ATOM 745 N N . VAL A 1 91 ? 10.859 -23.906 -3.27 1 96.19 91 VAL A N 1
ATOM 746 C CA . VAL A 1 91 ? 9.438 -23.844 -2.924 1 96.19 91 VAL A CA 1
ATOM 747 C C . VAL A 1 91 ? 8.594 -24.172 -4.148 1 96.19 91 VAL A C 1
ATOM 749 O O . VAL A 1 91 ? 8.766 -23.578 -5.215 1 96.19 91 VAL A O 1
ATOM 752 N N . VAL A 1 92 ? 7.754 -25.203 -4.027 1 96.25 92 VAL A N 1
ATOM 753 C CA . VAL A 1 92 ? 7.023 -25.719 -5.176 1 96.25 92 VAL A CA 1
ATOM 754 C C . VAL A 1 92 ? 5.523 -25.688 -4.895 1 96.25 92 VAL A C 1
ATOM 756 O O . VAL A 1 92 ? 5.082 -26.016 -3.795 1 96.25 92 VAL A O 1
ATOM 759 N N . LEU A 1 93 ? 4.801 -25.297 -5.953 1 96.31 93 LEU A N 1
ATOM 760 C CA . LEU A 1 93 ? 3.35 -25.312 -5.832 1 96.31 93 LEU A CA 1
ATOM 761 C C . LEU A 1 93 ? 2.826 -26.75 -5.789 1 96.31 93 LEU A C 1
ATOM 763 O O . LEU A 1 93 ? 3.314 -27.609 -6.516 1 96.31 93 LEU A O 1
ATOM 767 N N . THR A 1 94 ? 1.801 -26.938 -4.97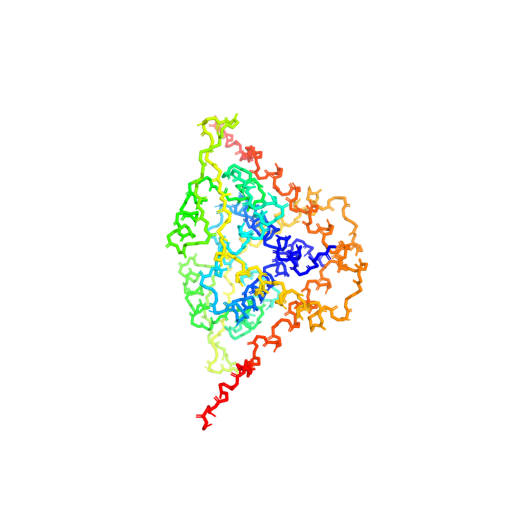7 1 96.19 94 THR A N 1
ATOM 768 C CA . THR A 1 94 ? 1.092 -28.203 -4.965 1 96.19 94 THR A CA 1
ATOM 769 C C . THR A 1 94 ? -0.157 -28.141 -5.84 1 96.19 94 THR A C 1
ATOM 771 O O . THR A 1 94 ? -0.575 -27.047 -6.25 1 96.19 94 THR A O 1
ATOM 774 N N . PRO A 1 95 ? -0.795 -29.297 -6.125 1 95.31 95 PRO A N 1
ATOM 775 C CA . PRO A 1 95 ? -2.053 -29.281 -6.879 1 95.31 95 PRO A CA 1
ATOM 776 C C . PRO A 1 95 ? -3.158 -28.5 -6.172 1 95.31 95 PRO A C 1
ATOM 778 O O . PRO A 1 95 ? -4.031 -27.938 -6.828 1 95.31 95 PRO A O 1
ATOM 781 N N . LYS A 1 96 ? -3.037 -28.375 -4.875 1 92.75 96 LYS A N 1
ATOM 782 C CA . LYS A 1 96 ? -4.031 -27.641 -4.098 1 92.75 96 LYS A CA 1
ATOM 783 C C . LYS A 1 96 ? -3.996 -26.141 -4.43 1 92.75 96 LYS A C 1
ATOM 785 O O . LYS A 1 96 ? -5.016 -25.453 -4.336 1 92.75 96 LYS A O 1
ATOM 790 N N . ALA A 1 97 ? -2.859 -25.703 -4.848 1 92.31 97 ALA A N 1
ATOM 791 C CA . ALA A 1 97 ? -2.68 -24.281 -5.129 1 92.31 97 ALA A CA 1
ATOM 792 C C . ALA A 1 97 ? -3.459 -23.859 -6.371 1 92.31 97 ALA A C 1
ATOM 794 O O . ALA A 1 97 ? -3.688 -22.672 -6.598 1 92.31 97 ALA A O 1
ATOM 795 N N . ALA A 1 98 ? -3.869 -24.844 -7.152 1 90.69 98 ALA A N 1
ATOM 796 C CA . ALA A 1 98 ? -4.609 -24.547 -8.375 1 90.69 98 ALA A CA 1
ATOM 797 C C . ALA A 1 98 ? -5.918 -23.828 -8.07 1 90.69 98 ALA A C 1
ATOM 799 O O . ALA A 1 98 ? -6.355 -22.969 -8.828 1 90.69 98 ALA A O 1
ATOM 800 N N . GLU A 1 99 ? -6.512 -24.156 -6.969 1 86.88 99 GLU A N 1
ATOM 801 C CA . GLU A 1 99 ? -7.758 -23.516 -6.574 1 86.88 99 GLU A CA 1
ATOM 802 C C . GLU A 1 99 ? -7.535 -22.031 -6.285 1 86.88 99 GLU A C 1
ATOM 804 O O . GLU A 1 99 ? -8.375 -21.188 -6.617 1 86.88 99 GLU A O 1
ATOM 809 N N . VAL A 1 100 ? -6.43 -21.766 -5.68 1 87 100 VAL A N 1
ATOM 810 C CA . VAL A 1 100 ? -6.082 -20.391 -5.363 1 87 100 VAL A CA 1
ATOM 811 C C . VAL A 1 100 ? -5.801 -19.609 -6.648 1 87 100 VAL A C 1
ATOM 813 O O . VAL A 1 100 ? -6.266 -18.484 -6.816 1 87 100 VAL A O 1
ATOM 816 N N . ILE A 1 101 ? -5.125 -20.25 -7.52 1 89.56 101 ILE A N 1
ATOM 817 C CA . ILE A 1 101 ? -4.734 -19.625 -8.773 1 89.56 101 ILE A CA 1
ATOM 818 C C . ILE A 1 101 ? -5.98 -19.312 -9.602 1 89.56 101 ILE A C 1
ATOM 820 O O . ILE A 1 101 ? -6.105 -18.219 -10.156 1 89.56 101 ILE A O 1
ATOM 824 N N . ASP A 1 102 ? -6.875 -20.234 -9.617 1 89.38 102 ASP A N 1
ATOM 825 C CA . ASP A 1 102 ? -8.125 -20.031 -10.344 1 89.38 102 ASP A CA 1
ATOM 826 C C . ASP A 1 102 ? -8.938 -18.891 -9.75 1 89.38 102 ASP A C 1
ATOM 828 O O . ASP A 1 102 ? -9.5 -18.078 -10.477 1 89.38 102 ASP A O 1
ATOM 832 N N . GLY A 1 103 ? -8.984 -18.875 -8.43 1 87.56 103 GLY A N 1
ATOM 833 C CA . GLY A 1 103 ? -9.672 -17.781 -7.75 1 87.56 103 GLY A CA 1
ATOM 834 C C . GLY A 1 103 ? -9.055 -16.422 -8.031 1 87.56 103 GLY A C 1
ATOM 835 O O . GLY A 1 103 ? -9.766 -15.453 -8.25 1 87.56 103 GLY A O 1
ATOM 836 N N . LEU A 1 104 ? -7.758 -16.391 -8.07 1 88.06 104 LEU A N 1
ATOM 837 C CA . LEU A 1 104 ? -7.047 -15.141 -8.352 1 88.06 104 LEU A CA 1
ATOM 838 C C . LEU A 1 104 ? -7.293 -14.68 -9.781 1 88.06 104 LEU A C 1
ATOM 840 O O . LEU A 1 104 ? -7.527 -13.492 -10.023 1 88.06 104 LEU A O 1
ATOM 844 N N . GLU A 1 105 ? -7.254 -15.586 -10.672 1 88.75 105 GLU A N 1
ATOM 845 C CA . GLU A 1 105 ? -7.496 -15.258 -12.07 1 88.75 105 GLU A CA 1
ATOM 846 C C . GLU A 1 105 ? -8.898 -14.68 -12.273 1 88.75 105 GLU A C 1
ATOM 848 O O . GLU A 1 105 ? -9.078 -13.695 -12.992 1 88.75 105 GLU A O 1
ATOM 853 N N . THR A 1 106 ? -9.836 -15.305 -11.633 1 89.88 106 THR A N 1
ATOM 854 C CA . THR A 1 106 ? -11.211 -14.812 -11.695 1 89.88 106 THR A CA 1
ATOM 855 C C . THR A 1 106 ? -11.312 -13.414 -11.094 1 89.88 106 THR A C 1
ATOM 857 O O . THR A 1 106 ? -12.008 -12.555 -11.641 1 89.88 106 THR A O 1
ATOM 860 N N . THR A 1 107 ? -10.625 -13.25 -10 1 89.5 107 THR A N 1
ATOM 861 C CA . THR A 1 107 ? -10.633 -11.961 -9.32 1 89.5 107 THR A CA 1
ATOM 862 C C . THR A 1 107 ? -10.016 -10.883 -10.203 1 89.5 107 THR A C 1
ATOM 864 O O . THR A 1 107 ? -10.531 -9.766 -10.289 1 89.5 107 THR A O 1
ATOM 867 N N . PHE A 1 108 ? -8.906 -11.203 -10.891 1 89.81 108 PHE A N 1
ATOM 868 C CA . PHE A 1 108 ? -8.234 -10.242 -11.758 1 89.81 108 PHE A CA 1
ATOM 869 C C . PHE A 1 108 ? -9.086 -9.914 -12.977 1 89.81 108 PHE A C 1
ATOM 871 O O . PHE A 1 108 ? -9.109 -8.766 -13.43 1 89.81 108 PHE A O 1
ATOM 878 N N . GLU A 1 109 ? -9.789 -10.891 -13.484 1 90.81 109 GLU A N 1
ATOM 879 C CA . GLU A 1 109 ? -10.719 -10.641 -14.578 1 90.81 109 GLU A CA 1
ATOM 880 C C . GLU A 1 109 ? -11.836 -9.695 -14.141 1 90.81 109 GLU A C 1
ATOM 882 O O . GLU A 1 109 ? -12.203 -8.773 -14.875 1 90.81 109 GLU A O 1
ATOM 887 N N . HIS A 1 110 ? -12.352 -9.977 -12.953 1 92.56 110 HIS A N 1
ATOM 888 C CA . HIS A 1 110 ? -13.367 -9.102 -12.391 1 92.56 110 HIS A CA 1
ATOM 889 C C . HIS A 1 110 ? -12.844 -7.676 -12.227 1 92.56 110 HIS A C 1
ATOM 891 O O . HIS A 1 110 ? -13.547 -6.711 -12.523 1 92.56 110 HIS A O 1
ATOM 897 N N . PHE A 1 111 ? -11.641 -7.547 -11.758 1 93.69 111 PHE A N 1
ATOM 898 C CA . PHE A 1 111 ? -10.984 -6.258 -11.57 1 93.69 111 PHE A CA 1
ATOM 899 C C . PHE A 1 111 ? -10.906 -5.492 -12.883 1 93.69 111 PHE A C 1
ATOM 901 O O . PHE A 1 111 ? -11.25 -4.309 -12.945 1 93.69 111 PHE A O 1
ATOM 908 N N . GLU A 1 112 ? -10.461 -6.133 -13.906 1 91.69 112 GLU A N 1
ATOM 909 C CA . GLU A 1 112 ? -10.32 -5.504 -15.219 1 91.69 112 GLU A CA 1
ATOM 910 C C . GLU A 1 112 ? -11.672 -5.062 -15.766 1 91.69 112 GLU A C 1
ATOM 912 O O . GLU A 1 112 ? -11.789 -3.979 -16.344 1 91.69 112 GLU A O 1
ATOM 917 N N . THR A 1 113 ? -12.672 -5.809 -15.539 1 92.31 113 THR A N 1
ATOM 918 C CA . THR A 1 113 ? -13.984 -5.562 -16.125 1 92.31 113 THR A CA 1
ATOM 919 C C . THR A 1 113 ? -14.75 -4.516 -15.328 1 92.31 113 THR A C 1
ATOM 921 O O . THR A 1 113 ? -15.414 -3.654 -15.898 1 92.31 113 THR A O 1
ATOM 924 N N . ASN A 1 114 ? -14.539 -4.5 -13.977 1 92.88 114 ASN A N 1
ATOM 925 C CA . ASN A 1 114 ? -15.453 -3.729 -13.148 1 92.88 114 ASN A CA 1
ATOM 926 C C . ASN A 1 114 ? -14.75 -2.543 -12.484 1 92.88 114 ASN A C 1
ATOM 928 O O . ASN A 1 114 ? -15.406 -1.588 -12.062 1 92.88 114 ASN A O 1
ATOM 932 N N . ILE A 1 115 ? -13.469 -2.648 -12.391 1 94.62 115 ILE A N 1
ATOM 933 C CA . ILE A 1 115 ? -12.773 -1.623 -11.617 1 94.62 115 ILE A CA 1
ATOM 934 C C . ILE A 1 115 ? -12.039 -0.677 -12.57 1 94.62 115 ILE A C 1
ATOM 936 O O . ILE A 1 115 ? -11.984 0.532 -12.328 1 94.62 115 ILE A O 1
ATOM 940 N N . THR A 1 116 ? -11.477 -1.206 -13.672 1 95.5 116 THR A N 1
ATOM 941 C CA . THR A 1 116 ? -10.594 -0.388 -14.5 1 95.5 116 THR A CA 1
ATOM 942 C C . THR A 1 116 ? -11.25 -0.084 -15.844 1 95.5 116 THR A C 1
ATOM 944 O O . THR A 1 116 ? -10.562 0.27 -16.797 1 95.5 116 THR A O 1
ATOM 947 N N . HIS A 1 117 ? -12.547 -0.216 -15.93 1 91.44 117 HIS A N 1
ATOM 948 C CA . HIS A 1 117 ? -13.273 -0.08 -17.188 1 91.44 117 HIS A CA 1
ATOM 949 C C . HIS A 1 117 ? -13.109 1.322 -17.766 1 91.44 117 HIS A C 1
ATOM 951 O O . HIS A 1 117 ? -13.188 1.509 -18.984 1 91.44 117 HIS A O 1
ATOM 957 N N . GLU A 1 118 ? -12.82 2.314 -16.984 1 94.31 118 GLU A N 1
ATOM 958 C CA . GLU A 1 118 ? -12.68 3.689 -17.453 1 94.31 118 GLU A CA 1
ATOM 959 C C . GLU A 1 118 ? -11.211 4.062 -17.641 1 94.31 118 GLU A C 1
ATOM 961 O O . GLU A 1 118 ? -10.891 5.219 -17.906 1 94.31 118 GLU A O 1
ATOM 966 N N . ILE A 1 119 ? -10.336 3.193 -17.438 1 96.38 119 ILE A N 1
ATOM 967 C CA . ILE A 1 119 ? -8.898 3.402 -17.562 1 96.38 119 ILE A CA 1
ATOM 968 C C . ILE A 1 119 ? -8.383 2.684 -18.812 1 96.38 119 ILE A C 1
ATOM 970 O O . ILE A 1 119 ? -8.57 1.473 -18.953 1 96.38 119 ILE A O 1
ATOM 974 N N . THR A 1 120 ? -7.762 3.385 -19.703 1 95.44 120 THR A N 1
ATOM 975 C CA . THR A 1 120 ? -7.23 2.773 -20.922 1 95.44 120 THR A CA 1
ATOM 976 C C . THR A 1 120 ? -5.988 1.942 -20.609 1 95.44 120 THR A C 1
ATOM 978 O O . THR A 1 120 ? -5.367 2.113 -19.547 1 95.44 120 THR A O 1
ATOM 981 N N . TRP A 1 121 ? -5.68 1.068 -21.547 1 93.75 121 TRP A N 1
ATOM 982 C CA . TRP A 1 121 ? -4.473 0.256 -21.406 1 93.75 121 TRP A CA 1
ATOM 983 C C . TRP A 1 121 ? -3.236 1.137 -21.281 1 93.75 121 TRP A C 1
ATOM 985 O O . TRP A 1 121 ? -2.344 0.849 -20.469 1 93.75 121 TRP A O 1
ATOM 995 N N . GLN A 1 122 ? -3.238 2.193 -21.984 1 95.5 122 GLN A N 1
ATOM 996 C CA . GLN A 1 122 ? -2.098 3.102 -21.969 1 95.5 122 GLN A CA 1
ATOM 997 C C . GLN A 1 122 ? -1.983 3.822 -20.641 1 95.5 122 GLN A C 1
ATOM 999 O O . GLN A 1 122 ? -0.881 3.996 -20.109 1 95.5 122 GLN A O 1
ATOM 1004 N N . GLU A 1 123 ? -3.094 4.262 -20.094 1 96.38 123 GLU A N 1
ATOM 1005 C CA . GLU A 1 123 ? -3.105 4.918 -18.781 1 96.38 123 GLU A CA 1
ATOM 1006 C C . GLU A 1 123 ? -2.592 3.982 -17.688 1 96.38 123 GLU A C 1
ATOM 1008 O O . GLU A 1 123 ? -1.785 4.387 -16.844 1 96.38 123 GLU A O 1
ATOM 1013 N N . MET A 1 124 ? -3.037 2.773 -17.781 1 96.19 124 MET A N 1
ATOM 1014 C CA . MET A 1 124 ? -2.605 1.786 -16.797 1 96.19 124 MET A CA 1
ATOM 1015 C C . MET A 1 124 ? -1.12 1.478 -16.953 1 96.19 124 MET A C 1
ATOM 1017 O O . MET A 1 124 ? -0.387 1.429 -15.961 1 96.19 124 MET A O 1
ATOM 1021 N N . TYR A 1 125 ? -0.729 1.26 -18.156 1 95.75 125 TYR A N 1
ATOM 1022 C CA . TYR A 1 125 ? 0.676 0.978 -18.438 1 95.75 125 TYR A CA 1
ATOM 1023 C C . TYR A 1 125 ? 1.57 2.088 -17.891 1 95.75 125 TYR A C 1
ATOM 1025 O O . TYR A 1 125 ? 2.582 1.817 -17.234 1 95.75 125 TYR A O 1
ATOM 1033 N N . ASN A 1 126 ? 1.214 3.328 -18.125 1 96.56 126 ASN A N 1
ATOM 1034 C CA . ASN A 1 126 ? 1.982 4.473 -17.641 1 96.56 126 ASN A CA 1
ATOM 1035 C C . ASN A 1 126 ? 1.984 4.551 -16.125 1 96.56 126 ASN A C 1
ATOM 1037 O O . ASN A 1 126 ? 3.004 4.883 -15.508 1 96.56 126 ASN A O 1
ATOM 1041 N N . CYS A 1 127 ? 0.843 4.27 -15.531 1 97.81 127 CYS A N 1
ATOM 1042 C CA . CYS A 1 127 ? 0.74 4.258 -14.078 1 97.81 127 CYS A CA 1
ATOM 1043 C C . CYS A 1 127 ? 1.69 3.232 -13.469 1 97.81 127 CYS A C 1
ATOM 1045 O O . CYS A 1 127 ? 2.461 3.555 -12.562 1 97.81 127 CYS A O 1
ATOM 1047 N N . LEU A 1 128 ? 1.718 2.031 -14.047 1 97.25 128 LEU A N 1
ATOM 1048 C CA . LEU A 1 128 ? 2.564 0.954 -13.547 1 97.25 128 LEU A CA 1
ATOM 1049 C C . LEU A 1 128 ? 4.039 1.29 -13.734 1 97.25 128 LEU A C 1
ATOM 1051 O O . LEU A 1 128 ? 4.867 0.972 -12.883 1 97.25 128 LEU A O 1
ATOM 1055 N N . ARG A 1 129 ? 4.344 1.931 -14.812 1 96.81 129 ARG A N 1
ATOM 1056 C CA . ARG A 1 129 ? 5.723 2.338 -15.07 1 96.81 129 ARG A CA 1
ATOM 1057 C C . ARG A 1 129 ? 6.207 3.334 -14.023 1 96.81 129 ARG A C 1
ATOM 1059 O O . ARG A 1 129 ? 7.336 3.234 -13.539 1 96.81 129 ARG A O 1
ATOM 1066 N N . VAL A 1 130 ? 5.387 4.293 -13.703 1 97.81 130 VAL A N 1
ATOM 1067 C CA . VAL A 1 130 ? 5.727 5.301 -12.703 1 97.81 130 VAL A CA 1
ATOM 1068 C C . VAL A 1 130 ? 5.922 4.637 -11.344 1 97.81 130 VAL A C 1
ATOM 1070 O O . VAL A 1 130 ? 6.906 4.902 -10.656 1 97.81 130 VAL A O 1
ATOM 1073 N N . LEU A 1 131 ? 4.992 3.711 -10.953 1 97.81 131 LEU A N 1
ATOM 1074 C CA . LEU A 1 131 ? 5.09 2.992 -9.688 1 97.81 131 LEU A CA 1
ATOM 1075 C C . LEU A 1 131 ? 6.387 2.193 -9.617 1 97.81 131 LEU A C 1
ATOM 1077 O O . LEU A 1 131 ? 7.078 2.217 -8.594 1 97.81 131 LEU A O 1
ATOM 1081 N N . LYS A 1 132 ? 6.734 1.535 -10.688 1 96.69 132 LYS A N 1
ATOM 1082 C CA . LYS A 1 132 ? 7.953 0.733 -10.742 1 96.69 132 LYS A CA 1
ATOM 1083 C C . LYS A 1 132 ? 9.195 1.608 -10.609 1 96.69 132 LYS A C 1
ATOM 1085 O O . LYS A 1 132 ? 10.133 1.259 -9.883 1 96.69 132 LYS A O 1
ATOM 1090 N N . THR A 1 133 ? 9.188 2.711 -11.312 1 97.38 133 THR A N 1
ATOM 1091 C CA . THR A 1 133 ? 10.32 3.633 -11.258 1 97.38 133 THR A CA 1
ATOM 1092 C C . THR A 1 133 ? 10.523 4.16 -9.844 1 97.38 133 THR A C 1
ATOM 1094 O O . THR A 1 133 ? 11.641 4.156 -9.328 1 97.38 133 THR A O 1
ATOM 1097 N N . ILE A 1 134 ? 9.438 4.562 -9.203 1 97.31 134 ILE A N 1
ATOM 1098 C CA . ILE A 1 134 ? 9.516 5.098 -7.852 1 97.31 134 ILE A CA 1
ATOM 1099 C C . ILE A 1 134 ? 9.992 4.008 -6.895 1 97.31 134 ILE A C 1
ATOM 1101 O O . ILE A 1 134 ? 10.883 4.242 -6.07 1 97.31 134 ILE A O 1
ATOM 1105 N N . ASN A 1 135 ? 9.406 2.85 -7.027 1 96.12 135 ASN A N 1
ATOM 1106 C CA . ASN A 1 135 ? 9.812 1.736 -6.18 1 96.12 135 ASN A CA 1
ATOM 1107 C C . ASN A 1 135 ? 11.297 1.431 -6.328 1 96.12 135 ASN A C 1
ATOM 1109 O O . ASN A 1 135 ? 12 1.254 -5.336 1 96.12 135 ASN A O 1
ATOM 1113 N N . ASN A 1 136 ? 11.781 1.38 -7.531 1 94.88 136 ASN A N 1
ATOM 1114 C CA . ASN A 1 136 ? 13.188 1.094 -7.789 1 94.88 136 ASN A CA 1
ATOM 1115 C C . ASN A 1 136 ? 14.102 2.15 -7.168 1 94.88 136 ASN A C 1
ATOM 1117 O O . ASN A 1 136 ? 15.109 1.816 -6.551 1 94.88 136 ASN A O 1
ATOM 1121 N N . ASN A 1 137 ? 13.742 3.379 -7.352 1 95.69 137 ASN A N 1
ATOM 1122 C CA . ASN A 1 137 ? 14.531 4.469 -6.789 1 95.69 137 ASN A CA 1
ATOM 1123 C C . ASN A 1 137 ? 14.547 4.422 -5.262 1 95.69 137 ASN A C 1
ATOM 1125 O O . ASN A 1 137 ? 15.578 4.668 -4.641 1 95.69 137 ASN A O 1
ATOM 1129 N N . LEU A 1 138 ? 13.406 4.094 -4.707 1 94.62 138 LEU A N 1
ATOM 1130 C CA . LEU A 1 138 ? 13.305 4.027 -3.252 1 94.62 138 LEU A CA 1
ATOM 1131 C C . LEU A 1 138 ? 14.102 2.85 -2.705 1 94.62 138 LEU A C 1
ATOM 1133 O O . LEU A 1 138 ? 14.742 2.963 -1.659 1 94.62 138 LEU A O 1
ATOM 1137 N N . LEU A 1 139 ? 14.031 1.729 -3.434 1 91.12 139 LEU A N 1
ATOM 1138 C CA . LEU A 1 139 ? 14.773 0.55 -3.002 1 91.12 139 LEU A CA 1
ATOM 1139 C C . LEU A 1 139 ? 16.281 0.826 -2.996 1 91.12 139 LEU A C 1
ATOM 1141 O O . LEU A 1 139 ? 16.984 0.391 -2.086 1 91.12 139 LEU A O 1
ATOM 1145 N N . MET A 1 140 ? 16.75 1.529 -3.953 1 90.19 140 MET A N 1
ATOM 1146 C CA . MET A 1 140 ? 18.156 1.889 -4.035 1 90.19 140 MET A CA 1
ATOM 1147 C C . MET A 1 140 ? 18.562 2.807 -2.885 1 90.19 140 MET A C 1
ATOM 1149 O O . MET A 1 140 ? 19.641 2.662 -2.316 1 90.19 140 MET A O 1
ATOM 1153 N N . LEU A 1 141 ? 17.703 3.678 -2.568 1 88.38 141 LEU A N 1
ATOM 1154 C CA . LEU A 1 141 ? 17.984 4.633 -1.501 1 88.38 141 LEU A CA 1
ATOM 1155 C C . LEU A 1 141 ? 17.938 3.951 -0.137 1 88.38 141 LEU A C 1
ATOM 1157 O O . LEU A 1 141 ? 18.75 4.25 0.741 1 88.38 141 LEU A O 1
ATOM 1161 N N . ASN A 1 142 ? 16.953 3.062 0.029 1 86.44 142 ASN A N 1
ATOM 1162 C CA . ASN A 1 142 ? 16.766 2.398 1.313 1 86.44 142 ASN A CA 1
ATOM 1163 C C . ASN A 1 142 ? 17.906 1.432 1.621 1 86.44 142 ASN A C 1
ATOM 1165 O O . ASN A 1 142 ? 18.172 1.135 2.787 1 86.44 142 ASN A O 1
ATOM 1169 N N . ARG A 1 143 ? 18.531 0.893 0.631 1 75.69 143 ARG A N 1
ATOM 1170 C CA . ARG A 1 143 ? 19.672 -0.012 0.802 1 75.69 143 ARG A CA 1
ATOM 1171 C C . ARG A 1 143 ? 20.922 0.754 1.194 1 75.69 143 ARG A C 1
ATOM 1173 O O . ARG A 1 143 ? 21.859 0.182 1.771 1 75.69 143 ARG A O 1
ATOM 1180 N N . LYS A 1 144 ? 21.094 2.113 0.804 1 66 144 LYS A N 1
ATOM 1181 C CA . LYS A 1 144 ? 22.297 2.885 1.091 1 66 144 LYS A CA 1
ATOM 1182 C C . LYS A 1 144 ? 22.375 3.268 2.566 1 66 144 LYS A C 1
ATOM 1184 O O . LYS A 1 144 ? 21.375 3.725 3.143 1 66 144 LYS A O 1
ATOM 1189 N N . PRO A 1 145 ? 23.438 2.891 3.291 1 54.41 145 PRO A N 1
ATOM 1190 C CA . PRO A 1 145 ? 23.609 3.312 4.68 1 54.41 145 PRO A CA 1
ATOM 1191 C C . PRO A 1 145 ? 23.469 4.82 4.863 1 54.41 145 PRO A C 1
ATOM 1193 O O . PRO A 1 145 ? 24.016 5.598 4.082 1 54.41 145 PRO A O 1
ATOM 1196 N N . GLU A 1 146 ? 22.484 5.363 4.988 1 49 146 GLU A N 1
ATOM 1197 C CA . GLU A 1 146 ? 22.234 6.801 5.035 1 49 146 GLU A CA 1
ATOM 1198 C C . GLU A 1 146 ? 23.172 7.496 6.023 1 49 146 GLU A C 1
ATOM 1200 O O . GLU A 1 146 ? 23.281 7.078 7.18 1 49 146 GLU A O 1
ATOM 1205 N N . VAL A 1 147 ? 24.344 7.98 5.562 1 39.66 147 VAL A N 1
ATOM 1206 C CA . VAL A 1 147 ? 25.062 9 6.324 1 39.66 147 VAL A CA 1
ATOM 1207 C C . VAL A 1 147 ? 24.094 10.133 6.691 1 39.66 147 VAL A C 1
ATOM 1209 O O . VAL A 1 147 ? 23.703 10.922 5.828 1 39.66 147 VAL A O 1
ATOM 1212 N N . VAL A 1 148 ? 22.953 9.852 7.211 1 41.34 148 VAL A N 1
ATOM 1213 C CA . VAL A 1 148 ? 22.281 11.047 7.727 1 41.34 148 VAL A CA 1
ATOM 1214 C C . VAL A 1 148 ? 23.312 12 8.328 1 41.34 148 VAL A C 1
ATOM 1216 O O . VAL A 1 148 ? 23.984 11.664 9.312 1 41.34 148 VAL A O 1
ATOM 1219 N N . ASN A 1 149 ? 23.969 12.75 7.629 1 38.19 149 ASN A N 1
ATOM 1220 C CA . ASN A 1 149 ? 24.766 13.883 8.102 1 38.19 149 ASN A CA 1
ATOM 1221 C C . ASN A 1 149 ? 24.016 14.711 9.133 1 38.19 149 ASN A C 1
ATOM 1223 O O . ASN A 1 149 ? 23.109 15.469 8.781 1 38.19 149 ASN A O 1
ATOM 1227 N N . ARG A 1 150 ? 23.656 14.094 10.281 1 37.44 150 ARG A N 1
ATOM 1228 C CA . ARG A 1 150 ? 23.359 15.023 11.367 1 37.44 150 ARG A CA 1
ATOM 1229 C C . ARG A 1 150 ? 24.344 16.188 11.375 1 37.44 150 ARG A C 1
ATOM 1231 O O . ARG A 1 150 ? 25.547 15.984 11.227 1 37.44 150 ARG A O 1
ATOM 1238 N N . PRO A 1 151 ? 23.922 17.359 11.242 1 36.88 151 PRO A N 1
ATOM 1239 C CA . PRO A 1 151 ? 24.922 18.406 11.484 1 36.88 151 PRO A CA 1
ATOM 1240 C C . PRO A 1 151 ? 25.766 18.141 12.734 1 36.88 151 PRO A C 1
ATOM 1242 O O . PRO A 1 151 ? 25.25 17.641 13.734 1 36.88 151 PRO A O 1
ATOM 1245 N N . GLN A 1 152 ? 27.031 17.844 12.641 1 35.56 152 GLN A N 1
ATOM 1246 C CA . GLN A 1 152 ? 28.078 17.844 13.664 1 35.56 152 GLN A CA 1
ATOM 1247 C C . GLN A 1 152 ? 27.828 18.953 14.688 1 35.56 152 GLN A C 1
ATOM 1249 O O . GLN A 1 152 ? 27.609 20.109 14.312 1 35.56 152 GLN A O 1
ATOM 1254 N N . GLU A 1 153 ? 27.25 18.703 15.75 1 38.09 153 GLU A N 1
ATOM 1255 C CA . GLU A 1 153 ? 27.469 19.609 16.875 1 38.09 153 GLU A CA 1
ATOM 1256 C C . GLU A 1 153 ? 28.859 20.219 16.828 1 38.09 153 GLU A C 1
ATOM 1258 O O . GLU A 1 153 ? 29.859 19.5 16.766 1 38.09 153 GLU A O 1
ATOM 1263 N N . VAL A 1 154 ? 29.062 21.438 16.359 1 31.77 154 VAL A N 1
ATOM 1264 C CA . VAL A 1 154 ? 30.25 22.219 16.641 1 31.77 154 VAL A CA 1
ATOM 1265 C C . VAL A 1 154 ? 30.641 22.047 18.109 1 31.77 154 VAL A C 1
ATOM 1267 O O . VAL A 1 154 ? 29.844 22.312 19.016 1 31.77 154 VAL A O 1
ATOM 1270 N N . ALA A 1 155 ? 31.531 21.25 18.453 1 35.72 155 ALA A N 1
ATOM 1271 C CA . ALA A 1 155 ? 32.25 21.234 19.719 1 35.72 155 ALA A CA 1
ATOM 1272 C C . ALA A 1 155 ? 32.625 22.656 20.156 1 35.72 155 ALA A C 1
ATOM 1274 O O . ALA A 1 155 ? 33.281 23.375 19.406 1 35.72 155 ALA A O 1
ATOM 1275 N N . HIS A 1 156 ? 31.641 23.375 20.703 1 27.48 156 HIS A N 1
ATOM 1276 C CA . HIS A 1 156 ? 32.031 24.609 21.375 1 27.48 156 HIS A CA 1
ATOM 1277 C C . HIS A 1 156 ? 33.344 24.406 22.172 1 27.48 156 HIS A C 1
ATOM 1279 O O . HIS A 1 156 ? 33.375 23.609 23.109 1 27.48 156 HIS A O 1
ATOM 1285 N N . ILE A 1 157 ? 34.5 24.438 21.484 1 23.28 157 ILE A N 1
ATOM 1286 C CA . ILE A 1 157 ? 35.594 24.984 22.266 1 23.28 157 ILE A CA 1
ATOM 1287 C C . ILE A 1 157 ? 35.312 26.438 22.625 1 23.28 157 ILE A C 1
ATOM 1289 O O . ILE A 1 157 ? 34.812 27.203 21.797 1 23.28 157 ILE A O 1
ATOM 1293 N N . MET B 1 1 ? -0.211 -9.406 -20.297 1 61.09 1 MET B N 1
ATOM 1294 C CA . MET B 1 1 ? -0.028 -8.773 -18.984 1 61.09 1 MET B CA 1
ATOM 1295 C C . MET B 1 1 ? -1.349 -8.695 -18.234 1 61.09 1 MET B C 1
ATOM 1297 O O . MET B 1 1 ? -2.367 -8.289 -18.797 1 61.09 1 MET B O 1
ATOM 1301 N N . ASN B 1 2 ? -1.377 -9.367 -17 1 84.56 2 ASN B N 1
ATOM 1302 C CA . ASN B 1 2 ? -2.562 -9.25 -16.156 1 84.56 2 ASN B CA 1
ATOM 1303 C C . ASN B 1 2 ? -2.498 -8 -15.273 1 84.56 2 ASN B C 1
ATOM 1305 O O . ASN B 1 2 ? -1.722 -7.953 -14.32 1 84.56 2 ASN B O 1
ATOM 1309 N N . PHE B 1 3 ? -3.291 -6.973 -15.68 1 84.5 3 PHE B N 1
ATOM 1310 C CA . PHE B 1 3 ? -3.211 -5.66 -15.047 1 84.5 3 PHE B CA 1
ATOM 1311 C C . PHE B 1 3 ? -3.578 -5.75 -13.57 1 84.5 3 PHE B C 1
ATOM 1313 O O . PHE B 1 3 ? -3.004 -5.043 -12.742 1 84.5 3 PHE B O 1
ATOM 1320 N N . GLY B 1 4 ? -4.484 -6.641 -13.305 1 86.81 4 GLY B N 1
ATOM 1321 C CA . GLY B 1 4 ? -4.855 -6.812 -11.906 1 86.81 4 GLY B CA 1
ATOM 1322 C C . GLY B 1 4 ? -3.721 -7.328 -11.047 1 86.81 4 GLY B C 1
ATOM 1323 O O . GLY B 1 4 ? -3.502 -6.836 -9.938 1 86.81 4 GLY B O 1
ATOM 1324 N N . GLU B 1 5 ? -3.012 -8.242 -11.617 1 88.06 5 GLU B N 1
ATOM 1325 C CA . GLU B 1 5 ? -1.88 -8.844 -10.914 1 88.06 5 GLU B CA 1
ATOM 1326 C C . GLU B 1 5 ? -0.729 -7.848 -10.773 1 88.06 5 GLU B C 1
ATOM 1328 O O . GLU B 1 5 ? -0.161 -7.695 -9.695 1 88.06 5 GLU B O 1
ATOM 1333 N N . GLU B 1 6 ? -0.408 -7.242 -11.875 1 91.31 6 GLU B N 1
ATOM 1334 C CA . GLU B 1 6 ? 0.698 -6.289 -11.867 1 91.31 6 GLU B CA 1
ATOM 1335 C C . GLU B 1 6 ? 0.401 -5.102 -10.953 1 91.31 6 GLU B C 1
ATOM 1337 O O . GLU B 1 6 ? 1.281 -4.633 -10.234 1 91.31 6 GLU B O 1
ATOM 1342 N N . PHE B 1 7 ? -0.83 -4.605 -11.016 1 94.06 7 PHE B N 1
ATOM 1343 C CA . PHE B 1 7 ? -1.235 -3.502 -10.156 1 94.06 7 PHE B CA 1
ATOM 1344 C C . PHE B 1 7 ? -1.084 -3.877 -8.688 1 94.06 7 PHE B C 1
ATOM 1346 O O . PHE B 1 7 ? -0.526 -3.109 -7.902 1 94.06 7 PHE B O 1
ATOM 1353 N N . SER B 1 8 ? -1.55 -5.043 -8.359 1 90.81 8 SER B N 1
ATOM 1354 C CA . SER B 1 8 ? -1.454 -5.539 -6.988 1 90.81 8 SER B CA 1
ATOM 1355 C C . SER B 1 8 ? -0.011 -5.531 -6.496 1 90.81 8 SER B C 1
ATOM 1357 O O . SER B 1 8 ? 0.279 -5.031 -5.41 1 90.81 8 SER B O 1
ATOM 1359 N N . LEU B 1 9 ? 0.867 -5.984 -7.293 1 91 9 LEU B N 1
ATOM 1360 C CA . LEU B 1 9 ? 2.275 -6.105 -6.93 1 91 9 LEU B CA 1
ATOM 1361 C C . LEU B 1 9 ? 2.928 -4.73 -6.824 1 91 9 LEU B C 1
ATOM 1363 O O . LEU B 1 9 ? 3.576 -4.422 -5.824 1 91 9 LEU B O 1
ATOM 1367 N N . GLN B 1 10 ? 2.709 -3.871 -7.793 1 94.25 10 GLN B N 1
ATOM 1368 C CA . GLN B 1 10 ? 3.424 -2.6 -7.863 1 94.25 10 GLN B CA 1
ATOM 1369 C C . GLN B 1 10 ? 2.941 -1.64 -6.781 1 94.25 10 GLN B C 1
ATOM 1371 O O . GLN B 1 10 ? 3.736 -0.889 -6.211 1 94.25 10 GLN B O 1
ATOM 1376 N N . VAL B 1 11 ? 1.656 -1.624 -6.527 1 96.06 11 VAL B N 1
ATOM 1377 C CA . VAL B 1 11 ? 1.128 -0.748 -5.488 1 96.06 11 VAL B CA 1
ATOM 1378 C C . VAL B 1 11 ? 1.638 -1.201 -4.121 1 96.06 11 VAL B C 1
ATOM 1380 O O . VAL B 1 11 ? 2.021 -0.375 -3.289 1 96.06 11 VAL B O 1
ATOM 1383 N N . MET B 1 12 ? 1.63 -2.484 -3.893 1 93 12 MET B N 1
ATOM 1384 C CA . MET B 1 12 ? 2.137 -3.033 -2.639 1 93 12 MET B CA 1
ATOM 1385 C C . MET B 1 12 ? 3.609 -2.691 -2.451 1 93 12 MET B C 1
ATOM 1387 O O . MET B 1 12 ? 4.012 -2.213 -1.388 1 93 12 MET B O 1
ATOM 1391 N N . LEU B 1 13 ? 4.43 -2.932 -3.455 1 94.19 13 LEU B N 1
ATOM 1392 C CA . LEU B 1 13 ? 5.863 -2.693 -3.365 1 94.19 13 LEU B CA 1
ATOM 1393 C C . LEU B 1 13 ? 6.16 -1.208 -3.188 1 94.19 13 LEU B C 1
ATOM 1395 O O . LEU B 1 13 ? 7 -0.832 -2.365 1 94.19 13 LEU B O 1
ATOM 1399 N N . ALA B 1 14 ? 5.465 -0.369 -3.928 1 96 14 ALA B N 1
ATOM 1400 C CA . ALA B 1 14 ? 5.668 1.073 -3.818 1 96 14 ALA B CA 1
ATOM 1401 C C . ALA B 1 14 ? 5.277 1.578 -2.432 1 96 14 ALA B C 1
ATOM 1403 O O . ALA B 1 14 ? 5.969 2.416 -1.853 1 96 14 ALA B O 1
ATOM 1404 N N . ASN B 1 15 ? 4.145 1.071 -2 1 94.31 15 ASN B N 1
ATOM 1405 C CA . ASN B 1 15 ? 3.715 1.455 -0.66 1 94.31 15 ASN B CA 1
ATOM 1406 C C . ASN B 1 15 ? 4.738 1.046 0.396 1 94.31 15 ASN B C 1
ATOM 1408 O O . ASN B 1 15 ? 5.094 1.845 1.263 1 94.31 15 ASN B O 1
ATOM 1412 N N . LYS B 1 16 ? 5.234 -0.14 0.337 1 92.62 16 LYS B N 1
ATOM 1413 C CA . LYS B 1 16 ? 6.207 -0.656 1.296 1 92.62 16 LYS B CA 1
ATOM 1414 C C . LYS B 1 16 ? 7.504 0.149 1.252 1 92.62 16 LYS B C 1
ATOM 1416 O O . LYS B 1 16 ? 8 0.593 2.289 1 92.62 16 LYS B O 1
ATOM 1421 N N . SER B 1 17 ? 8.047 0.317 0.081 1 94 17 SER B N 1
ATOM 1422 C CA . SER B 1 17 ? 9.312 1.033 -0.051 1 94 17 SER B CA 1
ATOM 1423 C C . SER B 1 17 ? 9.164 2.494 0.359 1 94 17 SER B C 1
ATOM 1425 O O . SER B 1 17 ? 10.086 3.08 0.932 1 94 17 SER B O 1
ATOM 1427 N N . TYR B 1 18 ? 8.031 3.105 0.035 1 92.94 18 TYR B N 1
ATOM 1428 C CA . TYR B 1 18 ? 7.789 4.488 0.432 1 92.94 18 TYR B CA 1
ATOM 1429 C C . TYR B 1 18 ? 7.723 4.613 1.949 1 92.94 18 TYR B C 1
ATOM 1431 O O . TYR B 1 18 ? 8.273 5.559 2.523 1 92.94 18 TYR B O 1
ATOM 1439 N N . HIS B 1 19 ? 7.059 3.711 2.594 1 88.5 19 HIS B N 1
ATOM 1440 C CA . HIS B 1 19 ? 6.98 3.727 4.051 1 88.5 19 HIS B CA 1
ATOM 1441 C C . HIS B 1 19 ? 8.359 3.594 4.68 1 88.5 19 HIS B C 1
ATOM 1443 O O . HIS B 1 19 ? 8.68 4.297 5.641 1 88.5 19 HIS B O 1
ATOM 1449 N N . GLN B 1 20 ? 9.141 2.721 4.184 1 88.69 20 GLN B N 1
ATOM 1450 C CA . GLN B 1 20 ? 10.5 2.562 4.68 1 88.69 20 GLN B CA 1
ATOM 1451 C C . GLN B 1 20 ? 11.312 3.844 4.492 1 88.69 20 GLN B C 1
ATOM 1453 O O . GLN B 1 20 ? 12.086 4.227 5.371 1 88.69 20 GLN B O 1
ATOM 1458 N N . TYR B 1 21 ? 11.102 4.441 3.361 1 90.12 21 TYR B N 1
ATOM 1459 C CA . TYR B 1 21 ? 11.75 5.711 3.043 1 90.12 21 TYR B CA 1
ATOM 1460 C C . TYR B 1 21 ? 11.352 6.789 4.047 1 90.12 21 TYR B C 1
ATOM 1462 O O . TYR B 1 21 ? 12.211 7.488 4.582 1 90.12 21 TYR B O 1
ATOM 1470 N N . LEU B 1 22 ? 10.062 6.848 4.328 1 86.38 22 LEU B N 1
ATOM 1471 C CA . LEU B 1 22 ? 9.578 7.852 5.27 1 86.38 22 LEU B CA 1
ATOM 1472 C C . LEU B 1 22 ? 10.086 7.57 6.68 1 86.38 22 LEU B C 1
ATOM 1474 O O . LEU B 1 22 ? 10.453 8.492 7.406 1 86.38 22 LEU B O 1
ATOM 1478 N N . TYR B 1 23 ? 10.07 6.348 7.004 1 82.56 23 TYR B N 1
ATOM 1479 C CA . TYR B 1 23 ? 10.539 5.949 8.328 1 82.56 23 TYR B CA 1
ATOM 1480 C C . TYR B 1 23 ? 12 6.336 8.523 1 82.56 23 TYR B C 1
ATOM 1482 O O . TYR B 1 23 ? 12.391 6.789 9.602 1 82.56 23 TYR B O 1
ATOM 1490 N N . LYS B 1 24 ? 12.789 6.141 7.578 1 81.5 24 LYS B N 1
ATOM 1491 C CA . LYS B 1 24 ? 14.211 6.477 7.648 1 81.5 24 LYS B CA 1
ATOM 1492 C C . LYS B 1 24 ? 14.406 7.98 7.801 1 81.5 24 LYS B C 1
ATOM 1494 O O . LYS B 1 24 ? 15.266 8.422 8.57 1 81.5 24 LYS B O 1
ATOM 1499 N N . PHE B 1 25 ? 13.633 8.711 7.141 1 77.06 25 PHE B N 1
ATOM 1500 C CA . PHE B 1 25 ? 13.844 10.148 7.102 1 77.06 25 PHE B CA 1
ATOM 1501 C C . PHE B 1 25 ? 13.141 10.828 8.273 1 77.06 25 PHE B C 1
ATOM 1503 O O . PHE B 1 25 ? 13.57 11.891 8.727 1 77.06 25 PHE B O 1
ATOM 1510 N N . LEU B 1 26 ? 12.039 10.148 8.844 1 74.44 26 LEU B N 1
ATOM 1511 C CA . LEU B 1 26 ? 11.297 10.734 9.953 1 74.44 26 LEU B CA 1
ATOM 1512 C C . LEU B 1 26 ? 11.805 10.211 11.289 1 74.44 26 LEU B C 1
ATOM 1514 O O . LEU B 1 26 ? 11.344 10.633 12.352 1 74.44 26 LEU B O 1
ATOM 1518 N N . GLU B 1 27 ? 12.648 9.258 11.312 1 65.56 27 GLU B N 1
ATOM 1519 C CA . GLU B 1 27 ? 13.141 8.586 12.516 1 65.56 27 GLU B CA 1
ATOM 1520 C C . GLU B 1 27 ? 13.234 9.562 13.688 1 65.56 27 GLU B C 1
ATOM 1522 O O . GLU B 1 27 ? 12.93 9.203 14.82 1 65.56 27 GLU B O 1
ATOM 1527 N N . GLN B 1 28 ? 13.406 10.688 13.453 1 60.78 28 GLN B N 1
ATOM 1528 C CA . GLN B 1 28 ? 13.547 11.586 14.594 1 60.78 28 GLN B CA 1
ATOM 1529 C C . GLN B 1 28 ? 12.18 12.047 15.109 1 60.78 28 GLN B C 1
ATOM 1531 O O . GLN B 1 28 ? 12.086 12.633 16.188 1 60.78 28 GLN B O 1
ATOM 1536 N N . ILE B 1 29 ? 11.141 11.609 14.367 1 63.53 29 ILE B N 1
ATOM 1537 C CA . ILE B 1 29 ? 9.805 12.047 14.742 1 63.53 29 ILE B CA 1
ATOM 1538 C C . ILE B 1 29 ? 8.93 10.836 15.047 1 63.53 29 ILE B C 1
ATOM 1540 O O . ILE B 1 29 ? 8.844 9.906 14.242 1 63.53 29 ILE B O 1
ATOM 1544 N N . ASP B 1 30 ? 8.656 10.664 16.234 1 66.5 30 ASP B N 1
ATOM 1545 C CA . ASP B 1 30 ? 7.945 9.508 16.766 1 66.5 30 ASP B CA 1
ATOM 1546 C C . ASP B 1 30 ? 6.508 9.461 16.25 1 66.5 30 ASP B C 1
ATOM 1548 O O . ASP B 1 30 ? 5.559 9.492 17.031 1 66.5 30 ASP B O 1
ATOM 1552 N N . VAL B 1 31 ? 6.188 9.789 15.086 1 70.5 31 VAL B N 1
ATOM 1553 C CA . VAL B 1 31 ? 4.824 9.742 14.57 1 70.5 31 VAL B CA 1
ATOM 1554 C C . VAL B 1 31 ? 4.789 8.938 13.273 1 70.5 31 VAL B C 1
ATOM 1556 O O . VAL B 1 31 ? 3.838 9.047 12.492 1 70.5 31 VAL B O 1
ATOM 1559 N N . GLN B 1 32 ? 5.656 8.023 13.102 1 65.44 32 GLN B N 1
ATOM 1560 C CA . GLN B 1 32 ? 5.863 7.465 11.766 1 65.44 32 GLN B CA 1
ATOM 1561 C C . GLN B 1 32 ? 4.66 6.637 11.32 1 65.44 32 GLN B C 1
ATOM 1563 O O . GLN B 1 32 ? 4.285 6.66 10.148 1 65.44 32 GLN B O 1
ATOM 1568 N N . HIS B 1 33 ? 3.908 6.078 12.148 1 74.12 33 HIS B N 1
ATOM 1569 C CA . HIS B 1 33 ? 2.842 5.18 11.719 1 74.12 33 HIS B CA 1
ATOM 1570 C C . HIS B 1 33 ? 1.555 5.945 11.438 1 74.12 33 HIS B C 1
ATOM 1572 O O . HIS B 1 33 ? 0.707 5.48 10.672 1 74.12 33 HIS B O 1
ATOM 1578 N N . HIS B 1 34 ? 1.518 7.242 11.852 1 83.81 34 HIS B N 1
ATOM 1579 C CA . HIS B 1 34 ? 0.241 7.934 11.703 1 83.81 34 HIS B CA 1
ATOM 1580 C C . HIS B 1 34 ? 0.443 9.375 11.242 1 83.81 34 HIS B C 1
ATOM 1582 O O . HIS B 1 34 ? -0.351 10.258 11.586 1 83.81 34 HIS B O 1
ATOM 1588 N N . TYR B 1 35 ? 1.481 9.516 10.469 1 86.5 35 TYR B N 1
ATOM 1589 C CA . TYR B 1 35 ? 1.808 10.867 10.008 1 86.5 35 TYR B CA 1
ATOM 1590 C C . TYR B 1 35 ? 0.725 11.398 9.086 1 86.5 35 TYR B C 1
ATOM 1592 O O . TYR B 1 35 ? 0.56 12.617 8.953 1 86.5 35 TYR B O 1
ATOM 1600 N N . GLN B 1 36 ? -0.013 10.562 8.5 1 89.44 36 GLN B N 1
ATOM 1601 C CA . GLN B 1 36 ? -1.047 10.969 7.555 1 89.44 36 GLN B CA 1
ATOM 1602 C C . GLN B 1 36 ? -2.129 11.797 8.25 1 89.44 36 GLN B C 1
ATOM 1604 O O . GLN B 1 36 ? -2.707 12.703 7.645 1 89.44 36 GLN B O 1
ATOM 1609 N N . ILE B 1 37 ? -2.336 11.477 9.5 1 92.19 37 ILE B N 1
ATOM 1610 C CA . ILE B 1 37 ? -3.332 12.227 10.266 1 92.19 37 ILE B CA 1
ATOM 1611 C C . ILE B 1 37 ? -2.885 13.672 10.414 1 92.19 37 ILE B C 1
ATOM 1613 O O . ILE B 1 37 ? -3.678 14.602 10.219 1 92.19 37 ILE B O 1
ATOM 1617 N N . ILE B 1 38 ? -1.637 13.812 10.727 1 91.5 38 ILE B N 1
ATOM 1618 C CA . ILE B 1 38 ? -1.072 15.148 10.914 1 91.5 38 ILE B CA 1
ATOM 1619 C C . ILE B 1 38 ? -1.115 15.914 9.602 1 91.5 38 ILE B C 1
ATOM 1621 O O . ILE B 1 38 ? -1.496 17.094 9.57 1 91.5 38 ILE B O 1
ATOM 1625 N N . LEU B 1 39 ? -0.78 15.273 8.562 1 90.25 39 LEU B N 1
ATOM 1626 C CA . LEU B 1 39 ? -0.815 15.898 7.246 1 90.25 39 LEU B CA 1
ATOM 1627 C C . LEU B 1 39 ? -2.236 16.312 6.879 1 90.25 39 LEU B C 1
ATOM 1629 O O . LEU B 1 39 ? -2.457 17.422 6.383 1 90.25 39 LEU B O 1
ATOM 1633 N N . LEU B 1 40 ? -3.148 15.484 7.121 1 91.69 40 LEU B N 1
ATOM 1634 C CA . LEU B 1 40 ? -4.539 15.773 6.781 1 91.69 40 LEU B CA 1
ATOM 1635 C C . LEU B 1 40 ? -5.066 16.938 7.602 1 91.69 40 LEU B C 1
ATOM 1637 O O . LEU B 1 40 ? -5.754 17.812 7.07 1 91.69 40 LEU B O 1
ATOM 1641 N N . LEU B 1 41 ? -4.734 16.953 8.828 1 94.12 41 LEU B N 1
ATOM 1642 C CA . LEU B 1 41 ? -5.133 18.078 9.68 1 94.12 41 LEU B CA 1
ATOM 1643 C C . LEU B 1 41 ? -4.57 19.391 9.148 1 94.12 41 LEU B C 1
ATOM 1645 O O . LEU B 1 41 ? -5.266 20.406 9.141 1 94.12 41 LEU B O 1
ATOM 1649 N N . THR B 1 42 ? -3.328 19.312 8.742 1 92.38 42 THR B N 1
ATOM 1650 C CA . THR B 1 42 ? -2.697 20.5 8.188 1 92.38 42 THR B CA 1
ATOM 1651 C C . THR B 1 42 ? -3.479 21.016 6.984 1 92.38 42 THR B C 1
ATOM 1653 O O . THR B 1 42 ? -3.643 22.219 6.812 1 92.38 42 THR B O 1
ATOM 1656 N N . ARG B 1 43 ? -4.031 20.156 6.203 1 88.81 43 ARG B N 1
ATOM 1657 C CA . ARG B 1 43 ? -4.812 20.516 5.023 1 88.81 43 ARG B CA 1
ATOM 1658 C C . ARG B 1 43 ? -6.137 21.156 5.414 1 88.81 43 ARG B C 1
ATOM 1660 O O . ARG B 1 43 ? -6.699 21.938 4.656 1 88.81 43 ARG B O 1
ATOM 1667 N N . PHE B 1 44 ? -6.578 20.812 6.566 1 91.44 44 PHE B N 1
ATOM 1668 C CA . PHE B 1 44 ? -7.848 21.344 7.051 1 91.44 44 PHE B CA 1
ATOM 1669 C C . PHE B 1 44 ? -7.621 22.453 8.07 1 91.44 44 PHE B C 1
ATOM 1671 O O . PHE B 1 44 ? -8.352 22.562 9.055 1 91.44 44 PHE B O 1
ATOM 1678 N N . ASN B 1 45 ? -6.555 23.141 7.883 1 91.75 45 ASN B N 1
ATOM 1679 C CA . ASN B 1 45 ? -6.227 24.297 8.695 1 91.75 45 ASN B CA 1
ATOM 1680 C C . ASN B 1 45 ? -6.023 23.922 10.156 1 91.75 45 ASN B C 1
ATOM 1682 O O . ASN B 1 45 ? -6.441 24.656 11.055 1 91.75 45 ASN B O 1
ATOM 1686 N N . GLY B 1 46 ? -5.613 22.781 10.398 1 93.94 46 GLY B N 1
ATOM 1687 C CA . GLY B 1 46 ? -5.145 22.375 11.719 1 93.94 46 GLY B CA 1
ATOM 1688 C C . GLY B 1 46 ? -6.23 21.734 12.562 1 93.94 46 GLY B C 1
ATOM 1689 O O . GLY B 1 46 ? -5.996 21.391 13.727 1 93.94 46 GLY B O 1
ATOM 1690 N N . LYS B 1 47 ? -7.414 21.594 12.047 1 93.5 47 LYS B N 1
ATOM 1691 C CA . LYS B 1 47 ? -8.492 21.016 12.844 1 93.5 47 LYS B CA 1
ATOM 1692 C C . LYS B 1 47 ? -9.453 20.219 11.969 1 93.5 47 LYS B C 1
ATOM 1694 O O . LYS B 1 47 ? -9.734 20.594 10.828 1 93.5 47 LYS B O 1
ATOM 1699 N N . ALA B 1 48 ? -9.875 19.062 12.461 1 94.25 48 ALA B N 1
ATOM 1700 C CA . ALA B 1 48 ? -10.867 18.234 11.781 1 94.25 48 ALA B CA 1
ATOM 1701 C C . ALA B 1 48 ? -11.602 17.328 12.766 1 94.25 48 ALA B C 1
ATOM 1703 O O . ALA B 1 48 ? -11.102 17.062 13.867 1 94.25 48 ALA B O 1
ATOM 1704 N N . THR B 1 49 ? -12.766 16.922 12.391 1 93 49 THR B N 1
ATOM 1705 C CA . THR B 1 49 ? -13.484 15.945 13.203 1 93 49 THR B CA 1
ATOM 1706 C C . THR B 1 49 ? -12.922 14.547 12.984 1 93 49 THR B C 1
ATOM 1708 O O . THR B 1 49 ? -12.289 14.273 11.969 1 93 49 THR B O 1
ATOM 1711 N N . GLN B 1 50 ? -13.109 13.727 13.961 1 93.31 50 GLN B N 1
ATOM 1712 C CA . GLN B 1 50 ? -12.719 12.328 13.805 1 93.31 50 GLN B CA 1
ATOM 1713 C C . GLN B 1 50 ? -13.398 11.695 12.594 1 93.31 50 GLN B C 1
ATOM 1715 O O . GLN B 1 50 ? -12.797 10.898 11.875 1 93.31 50 GLN B O 1
ATOM 1720 N N . LYS B 1 51 ? -14.609 12.078 12.328 1 92.69 51 LYS B N 1
ATOM 1721 C CA . LYS B 1 51 ? -15.359 11.555 11.188 1 92.69 51 LYS B CA 1
ATOM 1722 C C . LYS B 1 51 ? -14.664 11.906 9.867 1 92.69 51 LYS B C 1
ATOM 1724 O O . LYS B 1 51 ? -14.508 11.047 9 1 92.69 51 LYS B O 1
ATOM 1729 N N . MET B 1 52 ? -14.273 13.086 9.75 1 92.88 52 MET B N 1
ATOM 1730 C CA . MET B 1 52 ? -13.578 13.539 8.547 1 92.88 52 MET B CA 1
ATOM 1731 C C . MET B 1 52 ? -12.273 12.781 8.344 1 92.88 52 MET B C 1
ATOM 1733 O O . MET B 1 52 ? -11.93 12.414 7.223 1 92.88 52 MET B O 1
ATOM 1737 N N . LEU B 1 53 ? -11.555 12.578 9.422 1 94.56 53 LEU B N 1
ATOM 1738 C CA . LEU B 1 53 ? -10.305 11.836 9.359 1 94.56 53 LEU B CA 1
ATOM 1739 C C . LEU B 1 53 ? -10.547 10.398 8.922 1 94.56 53 LEU B C 1
ATOM 1741 O O . LEU B 1 53 ? -9.836 9.883 8.055 1 94.56 53 LEU B O 1
ATOM 1745 N N . CYS B 1 54 ? -11.57 9.797 9.477 1 93.94 54 CYS B N 1
ATOM 1746 C CA . CYS B 1 54 ? -11.938 8.43 9.117 1 93.94 54 CYS B CA 1
ATOM 1747 C C . CYS B 1 54 ? -12.258 8.32 7.633 1 93.94 54 CYS B C 1
ATOM 1749 O O . CYS B 1 54 ? -11.742 7.441 6.945 1 93.94 54 CYS B O 1
ATOM 1751 N N . GLU B 1 55 ? -13.039 9.227 7.121 1 91.25 55 GLU B N 1
ATOM 1752 C CA . GLU B 1 55 ? -13.523 9.203 5.746 1 91.25 55 GLU B CA 1
ATOM 1753 C C . GLU B 1 55 ? -12.383 9.406 4.754 1 91.25 55 GLU B C 1
ATOM 1755 O O . GLU B 1 55 ? -12.32 8.75 3.715 1 91.25 55 GLU B O 1
ATOM 1760 N N . ASN B 1 56 ? -11.469 10.297 5.105 1 91.31 56 ASN B N 1
ATOM 1761 C CA . ASN B 1 56 ? -10.398 10.648 4.176 1 91.31 56 ASN B CA 1
ATOM 1762 C C . ASN B 1 56 ? -9.289 9.602 4.172 1 91.31 56 ASN B C 1
ATOM 1764 O O . ASN B 1 56 ? -8.594 9.43 3.17 1 91.31 56 ASN B O 1
ATOM 1768 N N . LEU B 1 57 ? -9.117 8.859 5.258 1 92.31 57 LEU B N 1
ATOM 1769 C CA . LEU B 1 57 ? -8.008 7.918 5.359 1 92.31 57 LEU B CA 1
ATOM 1770 C C . LEU B 1 57 ? -8.516 6.48 5.328 1 92.31 57 LEU B C 1
ATOM 1772 O O . LEU B 1 57 ? -7.73 5.535 5.391 1 92.31 57 LEU B O 1
ATOM 1776 N N . SER B 1 58 ? -9.844 6.316 5.223 1 90.12 58 SER B N 1
ATOM 1777 C CA . SER B 1 58 ? -10.477 5.004 5.203 1 90.12 58 SER B CA 1
ATOM 1778 C C . SER B 1 58 ? -10.055 4.172 6.41 1 90.12 58 SER B C 1
ATOM 1780 O O . SER B 1 58 ? -9.633 3.023 6.262 1 90.12 58 SER B O 1
ATOM 1782 N N . ILE B 1 59 ? -10.156 4.762 7.566 1 91.19 59 ILE B N 1
ATOM 1783 C CA . ILE B 1 59 ? -9.883 4.102 8.836 1 91.19 59 ILE B CA 1
ATOM 1784 C C . ILE B 1 59 ? -11.164 3.986 9.648 1 91.19 59 ILE B C 1
ATOM 1786 O O . ILE B 1 59 ? -11.969 4.926 9.695 1 91.19 59 ILE B O 1
ATOM 1790 N N . GLU B 1 60 ? -11.344 2.904 10.227 1 91.19 60 GLU B N 1
ATOM 1791 C CA . GLU B 1 60 ? -12.516 2.668 11.07 1 91.19 60 GLU B CA 1
ATOM 1792 C C . GLU B 1 60 ? -12.477 3.541 12.32 1 91.19 60 GLU B C 1
ATOM 1794 O O . GLU B 1 60 ? -11.406 3.791 12.875 1 91.19 60 GLU B O 1
ATOM 1799 N N . LYS B 1 61 ? -13.633 3.854 12.82 1 92.75 61 LYS B N 1
ATOM 1800 C CA . LYS B 1 61 ? -13.789 4.809 13.914 1 92.75 61 LYS B CA 1
ATOM 1801 C C . LYS B 1 61 ? -13.016 4.363 15.156 1 92.75 61 LYS B C 1
ATOM 1803 O O . LYS B 1 61 ? -12.305 5.16 15.766 1 92.75 61 LYS B O 1
ATOM 1808 N N . SER B 1 62 ? -13.211 3.1 15.5 1 92.38 62 SER B N 1
ATOM 1809 C CA . SER B 1 62 ? -12.555 2.6 16.703 1 92.38 62 SER B CA 1
ATOM 1810 C C . SER B 1 62 ? -11.039 2.67 16.562 1 92.38 62 SER B C 1
ATOM 1812 O O . SER B 1 62 ? -10.344 3.064 17.516 1 92.38 62 SER B O 1
ATOM 1814 N N . ASN B 1 63 ? -10.469 2.334 15.453 1 93.12 63 ASN B N 1
ATOM 1815 C CA . ASN B 1 63 ? -9.031 2.41 15.188 1 93.12 63 ASN B CA 1
ATOM 1816 C C . ASN B 1 63 ? -8.539 3.854 15.188 1 93.12 63 ASN B C 1
ATOM 1818 O O . ASN B 1 63 ? -7.465 4.148 15.711 1 93.12 63 ASN B O 1
ATOM 1822 N N . MET B 1 64 ? -9.367 4.668 14.617 1 94.5 64 MET B N 1
ATOM 1823 C CA . MET B 1 64 ? -9.023 6.086 14.555 1 94.5 64 MET B CA 1
ATOM 1824 C C . MET B 1 64 ? -8.898 6.676 15.953 1 94.5 64 MET B C 1
ATOM 1826 O O . MET B 1 64 ? -7.961 7.422 16.234 1 94.5 64 MET B O 1
ATOM 1830 N N . ALA B 1 65 ? -9.867 6.309 16.844 1 94.5 65 ALA B N 1
ATOM 1831 C CA . ALA B 1 65 ? -9.836 6.805 18.219 1 94.5 65 ALA B CA 1
ATOM 1832 C C . ALA B 1 65 ? -8.531 6.422 18.906 1 94.5 65 ALA B C 1
ATOM 1834 O O . ALA B 1 65 ? -7.914 7.246 19.594 1 94.5 65 ALA B O 1
ATOM 1835 N N . ALA B 1 66 ? -8.141 5.203 18.656 1 94.56 66 ALA B N 1
ATOM 1836 C CA . ALA B 1 66 ? -6.906 4.715 19.25 1 94.56 66 ALA B CA 1
ATOM 1837 C C . ALA B 1 66 ? -5.699 5.48 18.719 1 94.56 66 ALA B C 1
ATOM 1839 O O . ALA B 1 66 ? -4.773 5.797 19.484 1 94.56 66 ALA B O 1
ATOM 1840 N N . ILE B 1 67 ? -5.703 5.734 17.5 1 94.12 67 ILE B N 1
ATOM 1841 C CA . ILE B 1 67 ? -4.609 6.457 16.859 1 94.12 67 ILE B CA 1
ATOM 1842 C C . ILE B 1 67 ? -4.551 7.883 17.391 1 94.12 67 ILE B C 1
ATOM 1844 O O . ILE B 1 67 ? -3.475 8.375 17.734 1 94.12 67 ILE B O 1
ATOM 1848 N N . ILE B 1 68 ? -5.703 8.516 17.5 1 94.38 68 ILE B N 1
ATOM 1849 C CA . ILE B 1 68 ? -5.766 9.875 18.016 1 94.38 68 ILE B CA 1
ATOM 1850 C C . ILE B 1 68 ? -5.305 9.906 19.469 1 94.38 68 ILE B C 1
ATOM 1852 O O . ILE B 1 68 ? -4.578 10.812 19.875 1 94.38 68 ILE B O 1
ATOM 1856 N N . ASP B 1 69 ? -5.746 8.914 20.25 1 94.75 69 ASP B N 1
ATOM 1857 C CA . ASP B 1 69 ? -5.297 8.797 21.625 1 94.75 69 ASP B CA 1
ATOM 1858 C C . ASP B 1 69 ? -3.773 8.75 21.719 1 94.75 69 ASP B C 1
ATOM 1860 O O . ASP B 1 69 ? -3.172 9.422 22.547 1 94.75 69 ASP B O 1
ATOM 1864 N N . ALA B 1 70 ? -3.172 8.016 20.828 1 93.38 70 ALA B N 1
ATOM 1865 C CA . ALA B 1 70 ? -1.72 7.863 20.812 1 93.38 70 ALA B CA 1
ATOM 1866 C C . ALA B 1 70 ? -1.031 9.172 20.438 1 93.38 70 ALA B C 1
ATOM 1868 O O . ALA B 1 70 ? -0.035 9.555 21.062 1 93.38 70 ALA B O 1
ATOM 1869 N N . LEU B 1 71 ? -1.537 9.883 19.484 1 93.62 71 LEU B N 1
ATOM 1870 C CA . LEU B 1 71 ? -0.967 11.148 19.047 1 93.62 71 LEU B CA 1
ATOM 1871 C C . LEU B 1 71 ? -1.136 12.219 20.125 1 93.62 71 LEU B C 1
ATOM 1873 O O . LEU B 1 71 ? -0.262 13.078 20.297 1 93.62 71 LEU B O 1
ATOM 1877 N N . GLU B 1 72 ? -2.273 12.148 20.766 1 94.88 72 GLU B N 1
ATOM 1878 C CA . GLU B 1 72 ? -2.529 13.086 21.859 1 94.88 72 GLU B CA 1
ATOM 1879 C C . GLU B 1 72 ? -1.576 12.836 23.031 1 94.88 72 GLU B C 1
ATOM 1881 O O . GLU B 1 72 ? -1.039 13.781 23.609 1 94.88 72 GLU B O 1
ATOM 1886 N N . ALA B 1 73 ? -1.397 11.602 23.344 1 94.25 73 ALA B N 1
ATOM 1887 C CA . ALA B 1 73 ? -0.472 11.219 24.406 1 94.25 73 ALA B CA 1
ATOM 1888 C C . ALA B 1 73 ? 0.942 11.703 24.109 1 94.25 73 ALA B C 1
ATOM 1890 O O . ALA B 1 73 ? 1.687 12.078 25.016 1 94.25 73 ALA B O 1
ATOM 1891 N N . LYS B 1 74 ? 1.288 11.781 22.828 1 91.88 74 LYS B N 1
ATOM 1892 C CA . LYS B 1 74 ? 2.617 12.219 22.406 1 91.88 74 LYS B CA 1
ATOM 1893 C C . LYS B 1 74 ? 2.674 13.734 22.25 1 91.88 74 LYS B C 1
ATOM 1895 O O . LYS B 1 74 ? 3.738 14.297 21.984 1 91.88 74 LYS B O 1
ATOM 1900 N N . GLY B 1 75 ? 1.492 14.414 22.312 1 93.69 75 GLY B N 1
ATOM 1901 C CA . GLY B 1 75 ? 1.43 15.867 22.359 1 93.69 75 GLY B CA 1
ATOM 1902 C C . GLY B 1 75 ? 1.31 16.5 20.984 1 93.69 75 GLY B C 1
ATOM 1903 O O . GLY B 1 75 ? 1.491 17.719 20.844 1 93.69 75 GLY B O 1
ATOM 1904 N N . TYR B 1 76 ? 0.987 15.703 19.938 1 93.88 76 TYR B N 1
ATOM 1905 C CA . TYR B 1 76 ? 0.946 16.234 18.578 1 93.88 76 TYR B CA 1
ATOM 1906 C C . TYR B 1 76 ? -0.432 16.797 18.25 1 93.88 76 TYR B C 1
ATOM 1908 O O . TYR B 1 76 ? -0.57 17.641 17.375 1 93.88 76 TYR B O 1
ATOM 1916 N N . VAL B 1 77 ? -1.438 16.25 18.984 1 95.94 77 VAL B N 1
ATOM 1917 C CA . VAL B 1 77 ? -2.801 16.734 18.766 1 95.94 77 VAL B CA 1
ATOM 1918 C C . VAL B 1 77 ? -3.508 16.891 20.109 1 95.94 77 VAL B C 1
ATOM 1920 O O . VAL B 1 77 ? -3.033 16.391 21.141 1 95.94 77 VAL B O 1
ATOM 1923 N N . THR B 1 78 ? -4.582 17.641 20.125 1 96 78 THR B N 1
ATOM 1924 C CA . THR B 1 78 ? -5.504 17.75 21.25 1 96 78 THR B CA 1
ATOM 1925 C C . THR B 1 78 ? -6.953 17.719 20.766 1 96 78 THR B C 1
ATOM 1927 O O . THR B 1 78 ? -7.215 17.844 19.562 1 96 78 THR B O 1
ATOM 1930 N N . ARG B 1 79 ? -7.801 17.375 21.672 1 93.94 79 ARG B N 1
ATOM 1931 C CA . ARG B 1 79 ? -9.227 17.359 21.359 1 93.94 79 ARG B CA 1
ATOM 1932 C C . ARG B 1 79 ? -9.922 18.594 21.938 1 93.94 79 ARG B C 1
ATOM 1934 O O . ARG B 1 79 ? -9.641 19 23.062 1 93.94 79 ARG B O 1
ATOM 1941 N N . GLU B 1 80 ? -10.664 19.219 21.125 1 89.81 80 GLU B N 1
ATOM 1942 C CA . GLU B 1 80 ? -11.438 20.375 21.562 1 89.81 80 GLU B CA 1
ATOM 1943 C C . GLU B 1 80 ? -12.93 20.172 21.297 1 89.81 80 GLU B C 1
ATOM 1945 O O . GLU B 1 80 ? -13.305 19.406 20.406 1 89.81 80 GLU B O 1
ATOM 1950 N N . VAL B 1 81 ? -13.734 20.75 22.219 1 79.75 81 VAL B N 1
ATOM 1951 C CA . VAL B 1 81 ? -15.18 20.688 22.047 1 79.75 81 VAL B CA 1
ATOM 1952 C C . VAL B 1 81 ? -15.578 21.484 20.812 1 79.75 81 VAL B C 1
ATOM 1954 O O . VAL B 1 81 ? -15.031 22.562 20.562 1 79.75 81 VAL B O 1
ATOM 1957 N N . ASN B 1 82 ? -16.234 20.797 19.875 1 67 82 ASN B N 1
ATOM 1958 C CA . ASN B 1 82 ? -16.766 21.484 18.703 1 67 82 ASN B CA 1
ATOM 1959 C C . ASN B 1 82 ? -17.969 22.359 19.078 1 67 82 ASN B C 1
ATOM 1961 O O . ASN B 1 82 ? -19.047 21.859 19.391 1 67 82 ASN B O 1
ATOM 1965 N N . TYR B 1 83 ? -17.781 23.594 19.203 1 66.19 83 TYR B N 1
ATOM 1966 C CA . TYR B 1 83 ? -18.859 24.484 19.641 1 66.19 83 TYR B CA 1
ATOM 1967 C C . TYR B 1 83 ? -19.984 24.516 18.609 1 66.19 83 TYR B C 1
ATOM 1969 O O . TYR B 1 83 ? -21.141 24.766 18.969 1 66.19 83 TYR B O 1
ATOM 1977 N N . LYS B 1 84 ? -19.594 24.281 17.422 1 65 84 LYS B N 1
ATOM 1978 C CA . LYS B 1 84 ? -20.641 24.281 16.391 1 65 84 LYS B CA 1
ATOM 1979 C C . LYS B 1 84 ? -21.438 22.984 16.438 1 65 84 LYS B C 1
ATOM 1981 O O . LYS B 1 84 ? -22.578 22.938 15.977 1 65 84 LYS B O 1
ATOM 1986 N N . ASP B 1 85 ? -20.938 21.984 16.734 1 60.94 85 ASP B N 1
ATOM 1987 C CA . ASP B 1 85 ? -21.594 20.703 16.953 1 60.94 85 ASP B CA 1
ATOM 1988 C C . ASP B 1 85 ? -21.172 20.094 18.297 1 60.94 85 ASP B C 1
ATOM 1990 O O . ASP B 1 85 ? -20.125 19.453 18.391 1 60.94 85 ASP B O 1
ATOM 1994 N N . ARG B 1 86 ? -21.938 20.453 19.312 1 57.28 86 ARG B N 1
ATOM 1995 C CA . ARG B 1 86 ? -21.625 20.109 20.688 1 57.28 86 ARG B CA 1
ATOM 1996 C C . ARG B 1 86 ? -21.266 18.625 20.812 1 57.28 86 ARG B C 1
ATOM 1998 O O . ARG B 1 86 ? -20.688 18.203 21.828 1 57.28 86 ARG B O 1
ATOM 2005 N N . ARG B 1 87 ? -21.703 17.875 19.875 1 55.53 87 ARG B N 1
ATOM 2006 C CA . ARG B 1 87 ? -21.5 16.438 19.984 1 55.53 87 ARG B CA 1
ATOM 2007 C C . ARG B 1 87 ? -20.188 16.016 19.328 1 55.53 87 ARG B C 1
ATOM 2009 O O . ARG B 1 87 ? -19.719 14.891 19.531 1 55.53 87 ARG B O 1
ATOM 2016 N N . GLY B 1 88 ? -19.547 16.953 18.641 1 68.25 88 GLY B N 1
ATOM 2017 C CA . GLY B 1 88 ? -18.375 16.453 17.922 1 68.25 88 GLY B CA 1
ATOM 2018 C C . GLY B 1 88 ? -17.078 16.984 18.484 1 68.25 88 GLY B C 1
ATOM 2019 O O . GLY B 1 88 ? -17.031 18.047 19.094 1 68.25 88 GLY B O 1
ATOM 2020 N N . LYS B 1 89 ? -16.141 16.125 18.812 1 85.31 89 LYS B N 1
ATOM 2021 C CA . LYS B 1 89 ? -14.805 16.562 19.219 1 85.31 89 LYS B CA 1
ATOM 2022 C C . LYS B 1 89 ? -13.93 16.844 18 1 85.31 89 LYS B C 1
ATOM 2024 O O . LYS B 1 89 ? -14.062 16.188 16.953 1 85.31 89 LYS B O 1
ATOM 2029 N N . LEU B 1 90 ? -13.32 18.062 18.078 1 92.81 90 LEU B N 1
ATOM 2030 C CA . LEU B 1 90 ? -12.352 18.422 17.047 1 92.81 90 LEU B CA 1
ATOM 2031 C C . LEU B 1 90 ? -10.953 17.969 17.438 1 92.81 90 LEU B C 1
ATOM 2033 O O . LEU B 1 90 ? -10.539 18.125 18.594 1 92.81 90 LEU B O 1
ATOM 2037 N N . VAL B 1 91 ? -10.297 17.344 16.531 1 96.12 91 VAL B N 1
ATOM 2038 C CA . VAL B 1 91 ? -8.875 17.047 16.672 1 96.12 91 VAL B CA 1
ATOM 2039 C C . VAL B 1 91 ? -8.047 18.219 16.156 1 96.12 91 VAL B C 1
ATOM 2041 O O . VAL B 1 91 ? -8.242 18.672 15.023 1 96.12 91 VAL B O 1
ATOM 2044 N N . VAL B 1 92 ? -7.207 18.781 17.031 1 96.25 92 VAL B N 1
ATOM 2045 C CA . VAL B 1 92 ? -6.492 20 16.688 1 96.25 92 VAL B CA 1
ATOM 2046 C C . VAL B 1 92 ? -4.988 19.781 16.812 1 96.25 92 VAL B C 1
ATOM 2048 O O . VAL B 1 92 ? -4.527 19.141 17.766 1 96.25 92 VAL B O 1
ATOM 2051 N N . LEU B 1 93 ? -4.289 20.359 15.828 1 96.31 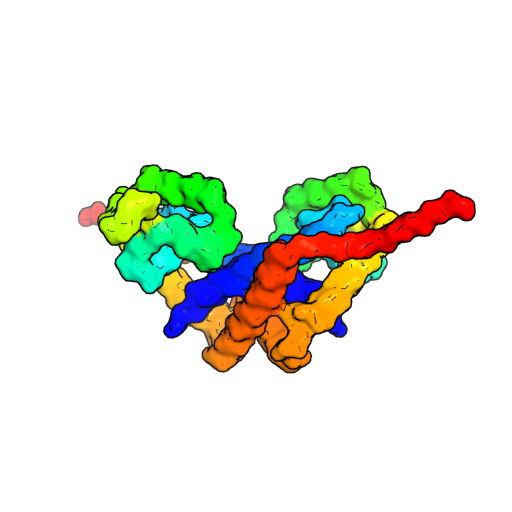93 LEU B N 1
ATOM 2052 C CA . LEU B 1 93 ? -2.832 20.297 15.906 1 96.31 93 LEU B CA 1
ATOM 2053 C C . LEU B 1 93 ? -2.305 21.156 17.047 1 96.31 93 LEU B C 1
ATOM 2055 O O . LEU B 1 93 ? -2.807 22.266 17.266 1 96.31 93 LEU B O 1
ATOM 2059 N N . THR B 1 94 ? -1.258 20.672 17.672 1 96.25 94 THR B N 1
ATOM 2060 C CA . THR B 1 94 ? -0.542 21.469 18.656 1 96.25 94 THR B CA 1
ATOM 2061 C C . THR B 1 94 ? 0.693 22.109 18.047 1 96.25 94 THR B C 1
ATOM 2063 O O . THR B 1 94 ? 1.103 21.75 16.938 1 96.25 94 THR B O 1
ATOM 2066 N N . PRO B 1 95 ? 1.329 23.062 18.75 1 95.31 95 PRO B N 1
ATOM 2067 C CA . PRO B 1 95 ? 2.574 23.656 18.25 1 95.31 95 PRO B CA 1
ATOM 2068 C C . PRO B 1 95 ? 3.688 22.625 18.078 1 95.31 95 PRO B C 1
ATOM 2070 O O . PRO B 1 95 ? 4.543 22.781 17.203 1 95.31 95 PRO B O 1
ATOM 2073 N N . LYS B 1 96 ? 3.586 21.547 18.797 1 92.81 96 LYS B N 1
ATOM 2074 C CA . LYS B 1 96 ? 4.59 20.484 18.703 1 92.81 96 LYS B CA 1
ATOM 2075 C C . LYS B 1 96 ? 4.539 19.797 17.344 1 92.81 96 LYS B C 1
ATOM 2077 O O . LYS B 1 96 ? 5.559 19.297 16.859 1 92.81 96 LYS B O 1
ATOM 2082 N N . ALA B 1 97 ? 3.396 19.828 16.75 1 92.44 97 ALA B N 1
ATOM 2083 C CA . ALA B 1 97 ? 3.203 19.141 15.484 1 92.44 97 ALA B CA 1
ATOM 2084 C C . ALA B 1 97 ? 3.965 19.844 14.359 1 92.44 97 ALA B C 1
ATOM 2086 O O . ALA B 1 97 ? 4.184 19.266 13.297 1 92.44 97 ALA B O 1
ATOM 2087 N N . ALA B 1 98 ? 4.367 21.078 14.617 1 90.81 98 ALA B N 1
ATOM 2088 C CA . ALA B 1 98 ? 5.098 21.844 13.609 1 90.81 98 ALA B CA 1
ATOM 2089 C C . ALA B 1 98 ? 6.406 21.156 13.242 1 90.81 98 ALA B C 1
ATOM 2091 O O . ALA B 1 98 ? 6.84 21.203 12.086 1 90.81 98 ALA B O 1
ATOM 2092 N N . GLU B 1 99 ? 6.996 20.5 14.188 1 86.94 99 GLU B N 1
ATOM 2093 C CA . GLU B 1 99 ? 8.242 19.797 13.922 1 86.94 99 GLU B CA 1
ATOM 2094 C C . GLU B 1 99 ? 8.023 18.625 12.961 1 86.94 99 GLU B C 1
ATOM 2096 O O . GLU B 1 99 ? 8.859 18.375 12.094 1 86.94 99 GLU B O 1
ATOM 2101 N N . VAL B 1 100 ? 6.918 17.984 13.148 1 86.88 100 VAL B N 1
ATOM 2102 C CA . VAL B 1 100 ? 6.57 16.875 12.281 1 86.88 100 VAL B CA 1
ATOM 2103 C C . VAL B 1 100 ? 6.277 17.375 10.867 1 86.88 100 VAL B C 1
ATOM 2105 O O . VAL B 1 100 ? 6.742 16.797 9.883 1 86.88 100 VAL B O 1
ATOM 2108 N N . ILE B 1 101 ? 5.594 18.453 10.82 1 89.69 101 ILE B N 1
ATOM 2109 C CA . ILE B 1 101 ? 5.191 19.031 9.547 1 89.69 101 ILE B CA 1
ATOM 2110 C C . ILE B 1 101 ? 6.43 19.484 8.773 1 89.69 101 ILE B C 1
ATOM 2112 O O . ILE B 1 101 ? 6.551 19.219 7.574 1 89.69 101 ILE B O 1
ATOM 2116 N N . ASP B 1 102 ? 7.324 20.094 9.469 1 89.38 102 ASP B N 1
ATOM 2117 C CA . ASP B 1 102 ? 8.562 20.531 8.844 1 89.38 102 ASP B CA 1
ATOM 2118 C C . ASP B 1 102 ? 9.383 19.359 8.328 1 89.38 102 ASP B C 1
ATOM 2120 O O . ASP B 1 102 ? 9.938 19.406 7.23 1 89.38 102 ASP B O 1
ATOM 2124 N N . GLY B 1 103 ? 9.445 18.312 9.148 1 87.5 103 GLY B N 1
ATOM 2125 C CA . GLY B 1 103 ? 10.133 17.109 8.727 1 87.5 103 GLY B CA 1
ATOM 2126 C C . GLY B 1 103 ? 9.516 16.453 7.504 1 87.5 103 GLY B C 1
ATOM 2127 O O . GLY B 1 103 ? 10.227 16.031 6.602 1 87.5 103 GLY B O 1
ATOM 2128 N N . LEU B 1 104 ? 8.219 16.453 7.453 1 88.19 104 LEU B N 1
ATOM 2129 C CA . LEU B 1 104 ? 7.504 15.875 6.32 1 88.19 104 LEU B CA 1
ATOM 2130 C C . LEU B 1 104 ? 7.734 16.703 5.055 1 88.19 104 LEU B C 1
ATOM 2132 O O . LEU B 1 104 ? 7.969 16.141 3.98 1 88.19 104 LEU B O 1
ATOM 2136 N N . GLU B 1 105 ? 7.699 17.969 5.195 1 88.88 105 GLU B N 1
ATOM 2137 C CA . GLU B 1 105 ? 7.922 18.859 4.051 1 88.88 105 GLU B CA 1
ATOM 2138 C C . GLU B 1 105 ? 9.32 18.656 3.473 1 88.88 105 GLU B C 1
ATOM 2140 O O . GLU B 1 105 ? 9.492 18.594 2.252 1 88.88 105 GLU B O 1
ATOM 2145 N N . THR B 1 106 ? 10.266 18.547 4.352 1 90 106 THR B N 1
ATOM 2146 C CA . THR B 1 106 ? 11.641 18.297 3.924 1 90 106 THR B CA 1
ATOM 2147 C C . THR B 1 106 ? 11.75 16.953 3.213 1 90 106 THR B C 1
ATOM 2149 O O . THR B 1 106 ? 12.438 16.844 2.195 1 90 106 THR B O 1
ATOM 2152 N N . THR B 1 107 ? 11.062 15.984 3.779 1 89.56 107 THR B N 1
ATOM 2153 C CA . THR B 1 107 ? 11.086 14.648 3.203 1 89.56 107 THR B CA 1
ATOM 2154 C C . THR B 1 107 ? 10.453 14.648 1.813 1 89.56 107 THR B C 1
ATOM 2156 O O . THR B 1 107 ? 10.969 14.016 0.891 1 89.56 107 THR B O 1
ATOM 2159 N N . PHE B 1 108 ? 9.336 15.375 1.632 1 90.06 108 PHE B N 1
ATOM 2160 C CA . PHE B 1 108 ? 8.648 15.43 0.347 1 90.06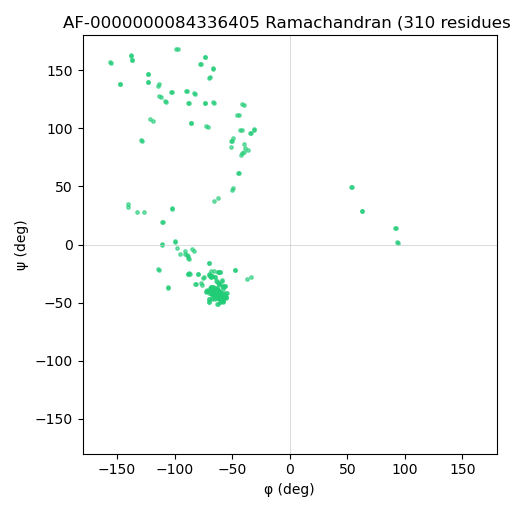 108 PHE B CA 1
ATOM 2161 C C . PHE B 1 108 ? 9.492 16.172 -0.686 1 90.06 108 PHE B C 1
ATOM 2163 O O . PHE B 1 108 ? 9.5 15.805 -1.862 1 90.06 108 PHE B O 1
ATOM 2170 N N . GLU B 1 109 ? 10.195 17.203 -0.244 1 90.88 109 GLU B N 1
ATOM 2171 C CA . GLU B 1 109 ? 11.109 17.891 -1.141 1 90.88 109 GLU B CA 1
ATOM 2172 C C . GLU B 1 109 ? 12.234 16.969 -1.606 1 90.88 109 GLU B C 1
ATOM 2174 O O . GLU B 1 109 ? 12.586 16.969 -2.787 1 90.88 109 GLU B O 1
ATOM 2179 N N . HIS B 1 110 ? 12.766 16.234 -0.648 1 92.5 110 HIS B N 1
ATOM 2180 C CA . HIS B 1 110 ? 13.789 15.25 -0.981 1 92.5 110 HIS B CA 1
ATOM 2181 C C . HIS B 1 110 ? 13.266 14.219 -1.972 1 9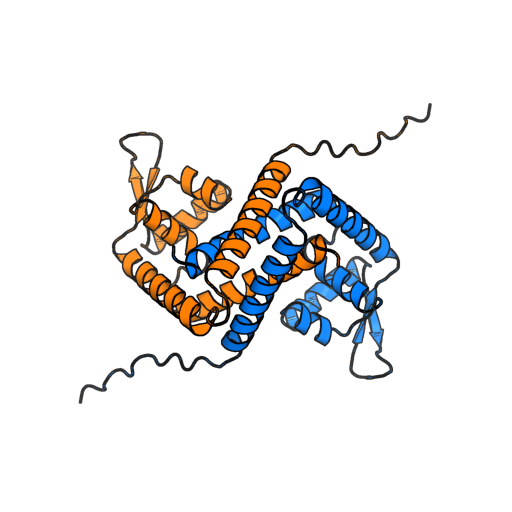2.5 110 HIS B C 1
ATOM 2183 O O . HIS B 1 110 ? 13.969 13.844 -2.914 1 92.5 110 HIS B O 1
ATOM 2189 N N . PHE B 1 111 ? 12.062 13.758 -1.779 1 93.62 111 PHE B N 1
ATOM 2190 C CA . PHE B 1 111 ? 11.406 12.797 -2.654 1 93.62 111 PHE B CA 1
ATOM 2191 C C . PHE B 1 111 ? 11.312 13.336 -4.078 1 93.62 111 PHE B C 1
ATOM 2193 O O . PHE B 1 111 ? 11.656 12.633 -5.035 1 93.62 111 PHE B O 1
ATOM 2200 N N . GLU B 1 112 ? 10.852 14.523 -4.223 1 91.75 112 GLU B N 1
ATOM 2201 C CA . GLU B 1 112 ? 10.695 15.141 -5.535 1 91.75 112 GLU B CA 1
ATOM 2202 C C . GLU B 1 112 ? 12.039 15.305 -6.238 1 91.75 112 GLU B C 1
ATOM 2204 O O . GLU B 1 112 ? 12.148 15.07 -7.441 1 91.75 112 GLU B O 1
ATOM 2209 N N . THR B 1 113 ? 13.039 15.617 -5.516 1 92.25 113 THR B N 1
ATOM 2210 C CA . THR B 1 113 ? 14.344 15.93 -6.09 1 92.25 113 THR B CA 1
ATOM 2211 C C . THR B 1 113 ? 15.117 14.656 -6.406 1 92.25 113 THR B C 1
ATOM 2213 O O . THR B 1 113 ? 15.781 14.562 -7.441 1 92.25 113 THR B O 1
ATOM 2216 N N . ASN B 1 114 ? 14.93 13.594 -5.566 1 92.81 114 ASN B N 1
ATOM 2217 C CA . ASN B 1 114 ? 15.859 12.469 -5.648 1 92.81 114 ASN B CA 1
ATOM 2218 C C . ASN B 1 114 ? 15.164 11.203 -6.145 1 92.81 114 ASN B C 1
ATOM 2220 O O . ASN B 1 114 ? 15.82 10.281 -6.629 1 92.81 114 ASN B O 1
ATOM 2224 N N . ILE B 1 115 ? 13.883 11.172 -5.988 1 94.56 115 ILE B N 1
ATOM 2225 C CA . ILE B 1 115 ? 13.195 9.922 -6.293 1 94.56 115 ILE B CA 1
ATOM 2226 C C . ILE B 1 115 ? 12.445 10.055 -7.621 1 94.56 115 ILE B C 1
ATOM 2228 O O . ILE B 1 115 ? 12.398 9.102 -8.406 1 94.56 115 ILE B O 1
ATOM 2232 N N . THR B 1 116 ? 11.859 11.227 -7.902 1 95.44 116 THR B N 1
ATOM 2233 C CA . THR B 1 116 ? 10.977 11.344 -9.055 1 95.44 116 THR B CA 1
ATOM 2234 C C . THR B 1 116 ? 11.617 12.195 -10.148 1 95.44 116 THR B C 1
ATOM 2236 O O . THR B 1 116 ? 10.922 12.719 -11.023 1 95.44 116 THR B O 1
ATOM 2239 N N . HIS B 1 117 ? 12.914 12.359 -10.117 1 91.38 117 HIS B N 1
ATOM 2240 C CA . HIS B 1 117 ? 13.625 13.25 -11.023 1 91.38 117 HIS B CA 1
ATOM 2241 C C . HIS B 1 117 ? 13.453 12.805 -12.477 1 91.38 117 HIS B C 1
ATOM 2243 O O . HIS B 1 117 ? 13.516 13.625 -13.391 1 91.38 117 HIS B O 1
ATOM 2249 N N . GLU B 1 118 ? 13.164 11.555 -12.742 1 94.25 118 GLU B N 1
ATOM 2250 C CA . GLU B 1 118 ? 13.016 11.047 -14.102 1 94.25 118 GLU B CA 1
ATOM 2251 C C . GLU B 1 118 ? 11.539 10.953 -14.492 1 94.25 118 GLU B C 1
ATOM 2253 O O . GLU B 1 118 ? 11.211 10.43 -15.555 1 94.25 118 GLU B O 1
ATOM 2258 N N . ILE B 1 119 ? 10.672 11.344 -13.688 1 96.38 119 ILE B N 1
ATOM 2259 C CA . ILE B 1 119 ? 9.234 11.305 -13.914 1 96.38 119 ILE B CA 1
ATOM 2260 C C . ILE B 1 119 ? 8.711 12.727 -14.141 1 96.38 119 ILE B C 1
ATOM 2262 O O . ILE B 1 119 ? 8.898 13.602 -13.305 1 96.38 119 ILE B O 1
ATOM 2266 N N . THR B 1 120 ? 8.078 12.977 -15.234 1 95.38 120 THR B N 1
ATOM 2267 C CA . THR B 1 120 ? 7.539 14.297 -15.531 1 95.38 120 THR B CA 1
ATOM 2268 C C . THR B 1 120 ? 6.305 14.578 -14.68 1 95.38 120 THR B C 1
ATOM 2270 O O . THR B 1 120 ? 5.695 13.656 -14.133 1 95.38 120 THR B O 1
ATOM 2273 N N . TRP B 1 121 ? 5.992 15.867 -14.602 1 93.81 121 TRP B N 1
ATOM 2274 C CA . TRP B 1 121 ? 4.793 16.266 -13.883 1 93.81 121 TRP B CA 1
ATOM 2275 C C . TRP B 1 121 ? 3.553 15.602 -14.469 1 93.81 121 TRP B C 1
ATOM 2277 O O . TRP B 1 121 ? 2.674 15.156 -13.727 1 93.81 121 TRP B O 1
ATOM 2287 N N . GLN B 1 122 ? 3.543 15.492 -15.727 1 95.5 122 GLN B N 1
ATOM 2288 C CA . GLN B 1 122 ? 2.396 14.898 -16.406 1 95.5 122 GLN B CA 1
ATOM 2289 C C . GLN B 1 122 ? 2.293 13.406 -16.109 1 95.5 122 GLN B C 1
ATOM 2291 O O . GLN B 1 122 ? 1.195 12.883 -15.906 1 95.5 122 GLN B O 1
ATOM 2296 N N . GLU B 1 123 ? 3.412 12.711 -16.109 1 96.38 123 GLU B N 1
ATOM 2297 C CA . GLU B 1 123 ? 3.434 11.289 -15.797 1 96.38 123 GLU B CA 1
ATOM 2298 C C . GLU B 1 123 ? 2.934 11.031 -14.383 1 96.38 123 GLU B C 1
ATOM 2300 O O . GLU B 1 123 ? 2.135 10.117 -14.148 1 96.38 123 GLU B O 1
ATOM 2305 N N . MET B 1 124 ? 3.381 11.867 -13.508 1 96.12 124 MET B N 1
ATOM 2306 C CA . MET B 1 124 ? 2.963 11.727 -12.117 1 96.12 124 MET B CA 1
ATOM 2307 C C . MET B 1 124 ? 1.479 12.039 -11.953 1 96.12 124 MET B C 1
ATOM 2309 O O . MET B 1 124 ? 0.754 11.297 -11.281 1 96.12 124 MET B O 1
ATOM 2313 N N . TYR B 1 125 ? 1.079 13.102 -12.547 1 95.81 125 TYR B N 1
ATOM 2314 C CA . TYR B 1 125 ? -0.325 13.492 -12.492 1 95.81 125 TYR B CA 1
ATOM 2315 C C . TYR B 1 125 ? -1.223 12.375 -13 1 95.81 125 TYR B C 1
ATOM 2317 O O . TYR B 1 125 ? -2.229 12.039 -12.375 1 95.81 125 TYR B O 1
ATOM 2325 N N . ASN B 1 126 ? -0.876 11.766 -14.109 1 96.56 126 ASN B N 1
ATOM 2326 C CA . ASN B 1 126 ? -1.647 10.672 -14.688 1 96.56 126 ASN B CA 1
ATOM 2327 C C . ASN B 1 126 ? -1.638 9.445 -13.781 1 96.56 126 ASN B C 1
ATOM 2329 O O . ASN B 1 126 ? -2.654 8.758 -13.648 1 96.56 126 ASN B O 1
ATOM 2333 N N . CYS B 1 127 ? -0.49 9.156 -13.203 1 97.75 127 CYS B N 1
ATOM 2334 C CA . CYS B 1 127 ? -0.375 8.039 -12.273 1 97.75 127 CYS B CA 1
ATOM 2335 C C . CYS B 1 127 ? -1.313 8.219 -11.086 1 97.75 127 CYS B C 1
ATOM 2337 O O . CYS B 1 127 ? -2.078 7.309 -10.758 1 97.75 127 CYS B O 1
ATOM 2339 N N . LEU B 1 128 ? -1.34 9.414 -10.523 1 97.25 128 LEU B N 1
ATOM 2340 C CA . LEU B 1 128 ? -2.178 9.711 -9.367 1 97.25 128 LEU B CA 1
ATOM 2341 C C . LEU B 1 128 ? -3.656 9.641 -9.727 1 97.25 128 LEU B C 1
ATOM 2343 O O . LEU B 1 128 ? -4.477 9.18 -8.93 1 97.25 128 LEU B O 1
ATOM 2347 N N . ARG B 1 129 ? -3.971 10.07 -10.898 1 96.81 129 ARG B N 1
ATOM 2348 C CA . ARG B 1 129 ? -5.352 10.008 -11.367 1 96.81 129 ARG B CA 1
ATOM 2349 C C . ARG B 1 129 ? -5.832 8.562 -11.469 1 96.81 129 ARG B C 1
ATOM 2351 O O . ARG B 1 129 ? -6.957 8.25 -11.078 1 96.81 129 ARG B O 1
ATOM 2358 N N . VAL B 1 130 ? -5.023 7.711 -12.031 1 97.88 130 VAL B N 1
ATOM 2359 C CA . VAL B 1 130 ? -5.359 6.297 -12.18 1 97.88 130 VAL B CA 1
ATOM 2360 C C . VAL B 1 130 ? -5.543 5.668 -10.797 1 97.88 130 VAL B C 1
ATOM 2362 O O . VAL B 1 130 ? -6.523 4.961 -10.555 1 97.88 130 VAL B O 1
ATOM 2365 N N . LEU B 1 131 ? -4.594 5.941 -9.844 1 97.81 131 LEU B N 1
ATOM 2366 C CA . LEU B 1 131 ? -4.68 5.414 -8.484 1 97.81 131 LEU B CA 1
ATOM 2367 C C . LEU B 1 131 ? -5.973 5.859 -7.809 1 97.81 131 LEU B C 1
ATOM 2369 O O . LEU B 1 131 ? -6.656 5.055 -7.176 1 97.81 131 LEU B O 1
ATOM 2373 N N . LYS B 1 132 ? -6.324 7.109 -7.973 1 96.69 132 LYS B N 1
ATOM 2374 C CA . LYS B 1 132 ? -7.535 7.66 -7.379 1 96.69 132 LYS B CA 1
ATOM 2375 C C . LYS B 1 132 ? -8.781 6.996 -7.957 1 96.69 132 LYS B C 1
ATOM 2377 O O . LYS B 1 132 ? -9.711 6.656 -7.219 1 96.69 132 LYS B O 1
ATOM 2382 N N . THR B 1 133 ? -8.797 6.844 -9.258 1 97.44 133 THR B N 1
ATOM 2383 C CA . THR B 1 133 ? -9.93 6.219 -9.922 1 97.44 133 THR B CA 1
ATOM 2384 C C . THR B 1 133 ? -10.125 4.785 -9.438 1 97.44 133 THR B C 1
ATOM 2386 O O . THR B 1 133 ? -11.242 4.383 -9.094 1 97.44 133 THR B O 1
ATOM 2389 N N . ILE B 1 134 ? -9.039 4.043 -9.352 1 97.25 134 ILE B N 1
ATOM 2390 C CA . ILE B 1 134 ? -9.109 2.656 -8.906 1 97.25 134 ILE B CA 1
ATOM 2391 C C . ILE B 1 134 ? -9.57 2.602 -7.457 1 97.25 134 ILE B C 1
ATOM 2393 O O . ILE B 1 134 ? -10.453 1.811 -7.109 1 97.25 134 ILE B O 1
ATOM 2397 N N . ASN B 1 135 ? -8.977 3.43 -6.648 1 96 135 ASN B N 1
ATOM 2398 C CA . ASN B 1 135 ? -9.367 3.475 -5.246 1 96 135 ASN B CA 1
ATOM 2399 C C . ASN B 1 135 ? -10.859 3.777 -5.09 1 96 135 ASN B C 1
ATOM 2401 O O . ASN B 1 135 ? -11.555 3.117 -4.316 1 96 135 ASN B O 1
ATOM 2405 N N . ASN B 1 136 ? -11.352 4.742 -5.812 1 94.88 136 ASN B N 1
ATOM 2406 C CA . ASN B 1 136 ? -12.758 5.117 -5.742 1 94.88 136 ASN B CA 1
ATOM 2407 C C . ASN B 1 136 ? -13.664 3.961 -6.156 1 94.88 136 ASN B C 1
ATOM 2409 O O . ASN B 1 136 ? -14.672 3.688 -5.5 1 94.88 136 ASN B O 1
ATOM 2413 N N . ASN B 1 137 ? -13.32 3.328 -7.223 1 95.69 137 ASN B N 1
ATOM 2414 C CA . ASN B 1 137 ? -14.109 2.197 -7.703 1 95.69 137 ASN B CA 1
ATOM 2415 C C . ASN B 1 137 ? -14.109 1.046 -6.703 1 95.69 137 ASN B C 1
ATOM 2417 O O . ASN B 1 137 ? -15.133 0.401 -6.488 1 95.69 137 ASN B O 1
ATOM 2421 N N . LEU B 1 138 ? -12.953 0.823 -6.109 1 94.62 138 LEU B N 1
ATOM 2422 C CA . LEU B 1 138 ? -12.836 -0.2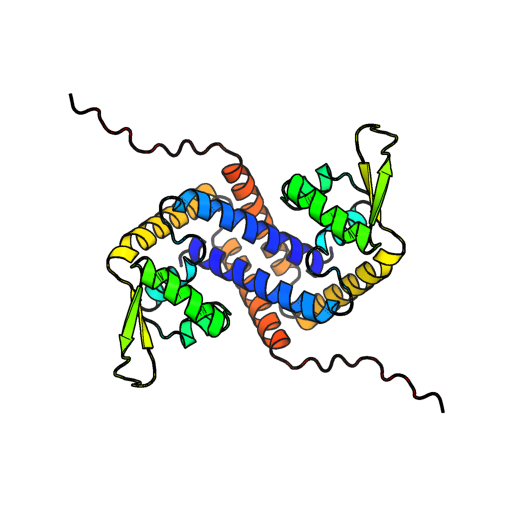58 -5.137 1 94.62 138 LEU B CA 1
ATOM 2423 C C . LEU B 1 138 ? -13.625 0.06 -3.871 1 94.62 138 LEU B C 1
ATOM 2425 O O . LEU B 1 138 ? -14.266 -0.824 -3.293 1 94.62 138 LEU B O 1
ATOM 2429 N N . LEU B 1 139 ? -13.555 1.326 -3.465 1 91.06 139 LEU B N 1
ATOM 2430 C CA . LEU B 1 139 ? -14.289 1.736 -2.273 1 91.06 139 LEU B CA 1
ATOM 2431 C C . LEU B 1 139 ? -15.797 1.548 -2.469 1 91.06 139 LEU B C 1
ATOM 2433 O O . LEU B 1 139 ? -16.5 1.116 -1.549 1 91.06 139 LEU B O 1
ATOM 2437 N N . MET B 1 140 ? -16.281 1.842 -3.613 1 90.25 140 MET B N 1
ATOM 2438 C CA . MET B 1 140 ? -17.688 1.67 -3.932 1 90.25 140 MET B CA 1
ATOM 2439 C C . MET B 1 140 ? -18.078 0.196 -3.908 1 90.25 140 MET B C 1
ATOM 2441 O O . MET B 1 140 ? -19.156 -0.159 -3.426 1 90.25 140 MET B O 1
ATOM 2445 N N . LEU B 1 141 ? -17.234 -0.596 -4.387 1 88.38 141 LEU B N 1
ATOM 2446 C CA . LEU B 1 141 ? -17.516 -2.029 -4.445 1 88.38 141 LEU B CA 1
ATOM 2447 C C . LEU B 1 141 ? -17.438 -2.65 -3.053 1 88.38 141 LEU B C 1
ATOM 2449 O O . LEU B 1 141 ? -18.25 -3.525 -2.721 1 88.38 141 LEU B O 1
ATOM 2453 N N . ASN B 1 142 ? -16.453 -2.213 -2.275 1 86.62 142 ASN B N 1
ATOM 2454 C CA . ASN B 1 142 ? -16.234 -2.781 -0.947 1 86.62 142 ASN B CA 1
ATOM 2455 C C . ASN B 1 142 ? -17.375 -2.414 0.004 1 86.62 142 ASN B C 1
ATOM 2457 O O . ASN B 1 142 ? -17.641 -3.129 0.975 1 86.62 142 ASN B O 1
ATOM 2461 N N . ARG B 1 143 ? -18.031 -1.305 -0.208 1 75.81 143 ARG B N 1
ATOM 2462 C CA . ARG B 1 143 ? -19.156 -0.872 0.608 1 75.81 143 ARG B CA 1
ATOM 2463 C C . ARG B 1 143 ? -20.406 -1.673 0.276 1 75.81 143 ARG B C 1
ATOM 2465 O O . ARG B 1 143 ? -21.328 -1.776 1.099 1 75.81 143 ARG B O 1
ATOM 2472 N N . LYS B 1 144 ? -20.609 -2.225 -1.017 1 65.81 144 LYS B N 1
ATOM 2473 C CA . LYS B 1 144 ? -21.812 -2.939 -1.427 1 65.81 144 LYS B CA 1
ATOM 2474 C C . LYS B 1 144 ? -21.875 -4.328 -0.796 1 65.81 144 LYS B C 1
ATOM 2476 O O . LYS B 1 144 ? -20.875 -5.059 -0.799 1 65.81 144 LYS B O 1
ATOM 2481 N N . PRO B 1 145 ? -22.922 -4.664 -0.038 1 54.44 145 PRO B N 1
ATOM 2482 C CA . PRO B 1 145 ? -23.094 -6.008 0.515 1 54.44 145 PRO B CA 1
ATOM 2483 C C . PRO B 1 145 ? -22.953 -7.102 -0.541 1 54.44 145 PRO B C 1
ATOM 2485 O O . PRO B 1 145 ? -23.484 -6.973 -1.645 1 54.44 145 PRO B O 1
ATOM 2488 N N . GLU B 1 146 ? -21.969 -7.602 -0.831 1 49 146 GLU B N 1
ATOM 2489 C CA . GLU B 1 146 ? -21.719 -8.57 -1.891 1 49 146 GLU B CA 1
ATOM 2490 C C . GLU B 1 146 ? -22.719 -9.719 -1.831 1 49 146 GLU B C 1
ATOM 2492 O O . GLU B 1 146 ? -22.891 -10.352 -0.784 1 49 146 GLU B O 1
ATOM 2497 N N . VAL B 1 147 ? -23.891 -9.602 -2.506 1 39.47 147 VAL B N 1
ATOM 2498 C CA . VAL B 1 147 ? -24.641 -10.812 -2.814 1 39.47 147 VAL B CA 1
ATOM 2499 C C . VAL B 1 147 ? -23.734 -11.844 -3.463 1 39.47 147 VAL B C 1
ATOM 2501 O O . VAL B 1 147 ? -23.344 -11.703 -4.629 1 39.47 147 VAL B O 1
ATOM 2504 N N . VAL B 1 148 ? -22.578 -12.094 -2.945 1 41.28 148 VAL B N 1
ATOM 2505 C CA . VAL B 1 148 ? -21.953 -13.281 -3.535 1 41.28 148 VAL B CA 1
ATOM 2506 C C . VAL B 1 148 ? -23.016 -14.344 -3.785 1 41.28 148 VAL B C 1
ATOM 2508 O O . VAL B 1 148 ? -23.641 -14.852 -2.842 1 41.28 148 VAL B O 1
ATOM 2511 N N . ASN B 1 149 ? -23.703 -14.32 -4.789 1 38.06 149 ASN B N 1
ATOM 2512 C CA . ASN B 1 149 ? -24.547 -15.406 -5.289 1 38.06 149 ASN B CA 1
ATOM 2513 C C . ASN B 1 149 ? -23.828 -16.75 -5.234 1 38.06 149 ASN B C 1
ATOM 2515 O O . ASN B 1 149 ? -22.969 -17.031 -6.07 1 38.06 149 ASN B O 1
ATOM 2519 N N . ARG B 1 150 ? -23.453 -17.203 -4.031 1 37.75 150 ARG B N 1
ATOM 2520 C CA . ARG B 1 150 ? -23.203 -18.641 -4.004 1 37.75 150 ARG B CA 1
ATOM 2521 C C . ARG B 1 150 ? -24.266 -19.391 -4.812 1 37.75 150 ARG B C 1
ATOM 2523 O O . ARG B 1 150 ? -25.453 -19.109 -4.707 1 37.75 150 ARG B O 1
ATOM 2530 N N . PRO B 1 151 ? -23.891 -20.109 -5.797 1 37.22 151 PRO B N 1
ATOM 2531 C CA . PRO B 1 151 ? -24.938 -20.953 -6.391 1 37.22 151 PRO B CA 1
ATOM 2532 C C . PRO B 1 151 ? -25.766 -21.688 -5.344 1 37.22 151 PRO B C 1
ATOM 2534 O O . PRO B 1 151 ? -25.234 -22.125 -4.32 1 37.22 151 PRO B O 1
ATOM 2537 N N . GLN B 1 152 ? -27.031 -21.391 -5.137 1 35.41 152 GLN B N 1
ATOM 2538 C CA . GLN B 1 152 ? -28.078 -22.125 -4.43 1 35.41 152 GLN B CA 1
ATOM 2539 C C . GLN B 1 152 ? -27.891 -23.641 -4.613 1 35.41 152 GLN B C 1
ATOM 2541 O O . GLN B 1 152 ? -27.75 -24.109 -5.742 1 35.41 152 GLN B O 1
ATOM 2546 N N . GLU B 1 153 ? -27.297 -24.297 -3.746 1 38.34 153 GLU B N 1
ATOM 2547 C CA . GLU B 1 153 ? -27.547 -25.734 -3.684 1 38.34 153 GLU B CA 1
ATOM 2548 C C . GLU B 1 153 ? -28.969 -26.062 -4.133 1 38.34 153 GLU B C 1
ATOM 2550 O O . GLU B 1 153 ? -29.938 -25.531 -3.592 1 38.34 153 GLU B O 1
ATOM 2555 N N . VAL B 1 154 ? -29.219 -26.484 -5.352 1 31.62 154 VAL B N 1
ATOM 2556 C CA . VAL B 1 154 ? -30.438 -27.156 -5.738 1 31.62 154 VAL B CA 1
ATOM 2557 C C . VAL B 1 154 ? -30.828 -28.188 -4.668 1 31.62 154 VAL B C 1
ATOM 2559 O O . VAL B 1 154 ? -30.031 -29.078 -4.34 1 31.62 154 VAL B O 1
ATOM 2562 N N . ALA B 1 155 ? -31.688 -27.922 -3.807 1 36.16 155 ALA B N 1
ATOM 2563 C CA . ALA B 1 155 ? -32.406 -28.859 -2.957 1 36.16 155 ALA B CA 1
ATOM 2564 C C . ALA B 1 155 ? -32.844 -30.094 -3.752 1 36.16 155 ALA B C 1
ATOM 2566 O O . ALA B 1 155 ? -33.531 -29.969 -4.766 1 36.16 155 ALA B O 1
ATOM 2567 N N . HIS B 1 156 ? -31.875 -31 -4 1 27.81 156 HIS B N 1
ATOM 2568 C CA . HIS B 1 156 ? -32.312 -32.281 -4.516 1 27.81 156 HIS B CA 1
ATOM 2569 C C . HIS B 1 156 ? -33.594 -32.75 -3.83 1 27.81 156 HIS B C 1
ATOM 2571 O O . HIS B 1 156 ? -33.594 -33 -2.619 1 27.81 156 HIS B O 1
ATOM 2577 N N . ILE B 1 157 ? -34.781 -32.344 -4.305 1 22.83 157 ILE B N 1
ATOM 2578 C CA . ILE B 1 157 ? -35.875 -33.312 -4.164 1 22.83 157 ILE B CA 1
ATOM 2579 C C . ILE B 1 157 ? -35.562 -34.562 -4.977 1 22.83 157 ILE B C 1
ATOM 2581 O O . ILE B 1 157 ? -35.062 -34.469 -6.098 1 22.83 157 ILE B O 1
#

pLDDT: mean 84.67, std 17.0, range [22.83, 97.88]

Solvent-accessible surface area (backbone atoms only — not comparable to full-atom values): 17426 Å² total; per-residue (Å²): 137,61,63,44,57,51,48,54,51,37,35,47,48,29,38,52,32,48,50,53,49,48,41,66,74,36,60,88,42,95,44,71,91,55,46,64,58,58,53,51,24,55,75,47,77,32,39,41,40,63,66,56,52,23,67,76,67,73,41,54,67,73,60,45,51,54,50,50,53,53,38,33,74,71,46,36,32,44,77,40,82,25,82,88,41,80,86,38,54,26,42,29,61,36,81,62,32,52,60,52,50,52,51,49,52,52,50,31,52,48,37,50,64,70,44,38,66,88,52,51,71,65,57,50,54,50,26,51,50,52,35,47,50,42,26,52,43,35,48,58,54,68,70,46,81,70,76,70,75,62,78,73,74,74,75,81,122,134,61,62,44,57,52,48,55,51,38,34,47,48,26,38,51,34,48,50,52,48,48,42,66,73,36,63,89,42,93,44,71,91,54,46,63,58,57,54,52,25,53,74,48,76,32,42,40,40,61,66,57,52,23,67,76,67,74,42,55,67,73,58,46,52,52,53,50,52,52,38,34,75,72,46,35,33,46,77,38,82,25,82,89,41,79,85,40,52,27,44,29,60,33,81,63,32,51,60,52,51,53,52,49,52,52,50,31,51,49,38,51,64,72,43,40,65,89,53,52,70,65,55,49,52,51,28,52,50,52,37,47,50,41,29,53,42,36,50,56,55,67,69,46,79,73,75,69,75,64,80,73,77,74,74,81,124

Foldseek 3Di:
DPCVVVVVVVVVVVVVVVLVLQCVLCVVPVLSVPVVLLVVCVVVVFKDWLVVSCVVVVHDSVVSVVSLVVCVVVPQWDWDQDPVDNPTIMIGGDPVVVVVVVSVVVSVVCCVVPPCVVPDPVNVVVVVVVVVVVVVVVVVVVVDPPPPPPPPPPPPD/DPCVVVVVVVVVVVVVVVLVLQCVLCVVPPLSVPLVLLVVCVVVVFKDWLVVSCVVVVHDSVVSVVSLVVCVVVPQWDWDQDPVDNPTIMIGGDPVVVVVVVSVVVSVVCCVVPPCVVPDPVNVVVVVVVVVVVVVVVVVVVVDPPCPPPPPPPPPD

InterPro domains:
  IPR000835 MarR-type HTH domain [PF12802] (34-88)
  IPR000835 MarR-type HTH domain [PR00598] (48-64)
  IPR000835 MarR-type HTH domain [PR00598] (65-80)
  IPR000835 MarR-type HTH domain [PR00598] (84-100)
  IPR000835 MarR-type HTH domain [PS50995] (1-136)
  IPR000835 MarR-type HTH domain [SM00347] (24-124)
  IPR036388 Winged helix-like DNA-binding domain superfamily [G3DSA:1.10.10.10] (1-146)
  IPR036390 Winged helix DNA-binding domain superfamily [SSF46785] (7-137)

Organism: NCBI:txid1302689

Nearest PDB structures (foldseek):
  3voe-assembly1_A  TM=7.479E-01  e=1.434E-07  Escherichia coli K-12
  3vod-assembly1_A  TM=7.480E-01  e=6.646E-07  Escherichia coli K-12
  7kua-assembly1_A-2  TM=8.377E-01  e=4.818E-06  Pseudomonas putida
  5e1z-assembly1_B  TM=7.558E-01  e=3.500E-06  Dehalococcoides mccartyi BTF08
  7dvr-assembly1_A-2  TM=6.580E-01  e=1.431E-06  Streptococcus agalactiae NEM316

Sequence (314 aa):
MNFGEEFSLQVMLANKSYHQYLYKFLEQIDVQHHYQIILLLTRFNGKATQKMLCENLSIEKSNMAAIIDALEAKGYVTREVNYKDRRGKLVVLTPKAAEVIDGLETTFEHFETNITHEITWQEMYNCLRVLKTINNNLLMLNRKPEVVNRPQEVAHIMNFGEEFSLQVMLANKSYHQYLYKFLEQIDVQHHYQIILLLTRFNGKATQKMLCENLSIEKSNMAAIIDALEAKGYVTREVNYKDRRGKLVVLTPKAAEVIDGLETTFEHFETNITHEITWQEMYNCLRVLKTINNNLLMLNRKPEVVNRPQEVAHI

Radius of gyration: 22.36 Å; Cα contacts (8 Å, |Δi|>4): 325; chains: 2; bounding box: 72×58×46 Å

Secondary structure (DSSP, 8-state):
--HHHHHHHHHHHHHHHHHHHHHHHHTTSTTGGGHHHHHHHHHTTTEEEHHHHHHHHT--HHHHHHHHHHHHHTTSEEEEE-SSSTT-EEEEE-TTHHHHHHHHHHHHHHHHHHTSTTS-HHHHHHHHHHHHHHHHHHHHHHHS-------------/--HHHHHHHHHHHHHHHHHHHHHHHHTTSTTGGGHHHHHHHHHTTTEEEHHHHHHHHT--HHHHHHHHHHHHHTTSEEEEE-SSSTT-EEEEE-TTHHHHHHHHHHHHHHHHHHTSTTS-HHHHHHHHHHHHHHHHHHHHHHHS-------------